Protein 6TGU (pdb70)

Foldseek 3Di:
DDAAPPLRCVCVVDDVVLAVLVPDDFDAAECVQKDFDAWDADDDFWTKTWIARNVPRAIKIKTFTDDDPCSLVSFLVSLQVLCAPQQQAWHFPGWHAHVPVRGIITITHDAPFDPVLVVLLPDALVRLLLLLLSVLSRLVSSVNSQKAQQADDPVQWGADPVVRGTHGDDSSQMHGRHQPDFAQLPTYDLLLAAVCSLLPNGRAGNLSVLSSSLQVLLCRLLVPVRPQDAPDSLSSVLSLCQAQWDVQLVVLCVVVVGDGDCVNVVPNDGHDHDQSCVSDDPSRPSNDDPQSSVLSVLRSHNNSNRRDRSVRSSVGPSNVVVVVVVD

GO terms:
  GO:0004674 protein serine/threonine kinase activity (F, IGI)
  GO:0032435 negative regulation of proteasomal ubiquitin-dependent protein catabolic process (P, IGI)
  GO:2001234 negative regulation of apoptotic signaling pathway (P, TAS)
  GO:0005515 protein binding (F, IPI)
  GO:1903749 positive regulation of protein localization to mitochondrion (P, HMP)
  GO:1901524 regulation of mitophagy (P, HMP)
  GO:0004674 protein serine/threonine kinase activity (F, IDA)
  GO:0005634 nucleus (C, IDA)
  GO:0031519 PcG protein complex (C, IDA)
  GO:0006302 double-strand break repair (P, IDA)
  GO:0106310 protein serine kinase activity (F, EXP)
  GO:1905818 regulation of chromosome separation (P, IMP)
  GO:0005654 nucleoplasm (C, TAS)
  GO:0005829 cytosol (C, TAS)
  GO:0005634 nucleus (C, HDA)

CATH classification: 1.10.510.10 (+1 more: 3.30.200.20)

Nearest PDB structures (foldseek):
  7a1z-assembly1_A  TM=1.001E+00  e=9.750E-62  Homo sapiens
  5m56-assembly2_B  TM=9.864E-01  e=1.192E-57  Homo sapiens
  7zyd-assembly1_A  TM=9.901E-01  e=1.898E-52  Homo sapiens
  4dgm-assembly1_A  TM=9.890E-01  e=4.679E-50  Zea mays
  2pvl-assembly1_A  TM=9.849E-01  e=5.493E-50  Zea mays

Sequence (327 aa):
GSRRARVYAEVNSSLRSREEYWDYEAHVPSWGNQDDYQLVRKLGRGKYSEVFEAINITNNERVVVKILKPVKKKKIKREVKILENLRGGTNIIKLIDTVKDPVSKTPALVFEYINNNTDFKQLYQILTDFDIRFYMYELLKALDYCHSKGIMHRDVKPHHNVMMIDHQQKKLRLIDWGLAEEFYHPAQEYNVRVASRYFKGPELLVDYQMYDYSLDMWSLGCMLASMIFRRREPFFHGQDNYDQLVRIAKVLGTEELYGYLKKYHIDLDPHFNDILLGQHSRKRWENFIHSENRHLVSPEALDLLDKLLRYDHQQQRLTAKEAMEEHPYFYPVVKEQQS

Secondary structure (DSSP, 8-state):
----SSSSSTTTTS-HHHH-GGG-----EEGGGEEEEEEEEE-SSEEEEEEEETTTTEEEEEEEEPS--HHHHHHHHHHHHHTTT-TTBPPEEEEEE-TTT--EEEEEE---PPPHHHHTTT--HHHHHHHHHHHHHHHHHHHHTTEE----SGGGEEEETTTTEEEE---TT-EE--TT----S--S-GGG--HHHHTT-----THHHHHHHHHHHHHHHHT-SSSS--SSHHHHHHHHHHHH-HHHHHHHHHHHTPPPPGGGGGT----PPPPGGGG--TTTGGG--HHHHHHHHHHS-S-GGGSPPHHHHHTSGGGHHHHHHH-

Radius of gyration: 20.21 Å; Cα contacts (8 Å, |Δi|>4): 611; chains: 1; bounding box: 52×52×50 Å

Solvent-accessible surface area: 15248 Å² total; per-residue (Å²): 103,10,107,11,107,52,82,16,70,28,1,66,148,60,72,159,126,28,74,27,28,101,67,26,124,13,96,52,28,72,30,93,56,26,100,60,69,117,105,87,29,148,37,173,97,12,31,36,29,5,0,50,14,108,93,92,124,70,107,0,21,0,12,40,12,47,137,49,156,70,94,40,14,32,29,5,5,21,0,7,67,9,3,176,84,9,66,19,10,11,124,42,52,54,14,0,46,52,50,130,69,116,51,20,0,0,0,13,29,65,14,84,67,39,72,49,94,126,2,4,80,107,8,75,42,80,20,0,24,38,1,2,24,19,0,0,47,0,0,35,65,0,5,24,53,0,0,0,0,11,14,0,55,4,94,2,6,32,4,3,26,128,126,93,60,4,48,0,31,50,1,5,43,0,16,1,4,36,30,59,71,113,8,91,22,202,5,13,28,82,56,6,20,0,0,0,7,13,4,91,29,79,37,0,5,6,12,0,1,2,0,2,1,0,1,0,1,0,1,1,0,6,81,108,29,11,4,3,92,0,136,68,73,82,27,0,0,8,85,0,0,96,12,13,0,3,125,78,0,83,40,9,14,167,109,30,164,20,131,46,46,96,86,3,111,124,64,5,46,172,49,76,114,61,142,14,73,96,37,44,86,96,107,0,142,120,5,22,20,108,69,0,17,58,1,0,44,62,0,4,79,12,12,1,63,91,3,24,16,3,118,64,0,34,120,15,83,0,1,129,52,0,55,134,136,86,117

InterPro domains:
  IPR000719 Protein kinase domain [PF00069] (40-325)
  IPR000719 Protein kinase domain [PS50011] (40-325)
  IPR000719 Protein kinase domain [SM00220] (40-325)
  IPR008271 Serine/threonine-protein kinase, active site [PS00108] (153-165)
  IPR011009 Protein kinase-like domain superfamily [SSF56112] (13-330)
  IPR017441 Protein kinase, ATP binding site [PS00107] (46-69)
  IPR045216 Casein Kinase 2, subunit alpha [PTHR24054] (8-333)
  IPR045216 Casein Kinase 2, subunit alpha [cd14132] (22-326)

Structure (mmCIF, N/CA/C/O backbone):
data_6TGU
#
_entry.id   6TGU
#
_cell.length_a   46.288
_cell.length_b   47.532
_cell.length_c   50.403
_cell.angle_alpha   66.797
_cell.angle_beta   90.282
_cell.angle_gamma   89.594
#
_symmetry.space_group_name_H-M   'P 1'
#
loop_
_entity.id
_entity.type
_entity.pdbx_description
1 polymer "Casein kinase II subunit alpha'"
2 non-polymer '4-[[4-(4-chlorophenyl)-1,3-thiazol-2-yl]amino]-2-oxidanyl-benzoic acid'
3 non-polymer 1,2-ETHANEDIOL
4 water water
#
loop_
_atom_site.group_PDB
_atom_site.id
_atom_site.type_symbol
_atom_site.label_atom_id
_atom_site.label_alt_id
_atom_site.label_comp_id
_atom_site.label_asym_id
_atom_site.label_entity_id
_atom_site.label_seq_id
_atom_site.pdbx_PDB_ins_code
_atom_site.Cartn_x
_atom_site.Cartn_y
_atom_site.Cartn_z
_atom_site.occupancy
_atom_site.B_iso_or_equiv
_atom_site.auth_seq_id
_atom_site.auth_comp_id
_atom_site.auth_asym_id
_atom_site.auth_atom_id
_atom_site.pdbx_PDB_model_num
ATOM 1 N N . GLY A 1 21 ? -12.71901 72.64090 61.32078 1.000 25.05481 7 GLY A N 1
ATOM 2 C CA . GLY A 1 21 ? -11.28987 72.72610 61.00925 1.000 30.74310 7 GLY A CA 1
ATOM 3 C C . GLY A 1 21 ? -10.98504 72.90971 59.52294 1.000 21.65535 7 GLY A C 1
ATOM 4 O O . GLY A 1 21 ? -11.69081 73.65601 58.81146 1.000 23.92357 7 GLY A O 1
ATOM 7 N N . SER A 1 22 ? -9.97653 72.19036 59.01730 1.000 17.38603 8 SER A N 1
ATOM 8 C CA . SER A 1 22 ? -9.45895 72.42930 57.69693 1.000 16.31269 8 SER A CA 1
ATOM 9 C C . SER A 1 22 ? -10.39515 71.82753 56.66457 1.000 12.62094 8 SER A C 1
ATOM 10 O O . SER A 1 22 ? -11.01095 70.77968 56.90577 1.000 13.56968 8 SER A O 1
ATOM 18 N N A ARG A 1 23 ? -10.44312 72.43397 55.48181 0.572 17.50275 9 ARG A N 1
ATOM 19 N N B ARG A 1 23 ? -10.46460 72.47608 55.47217 0.428 15.39954 9 ARG A N 1
ATOM 20 C CA A ARG A 1 23 ? -11.12421 71.82926 54.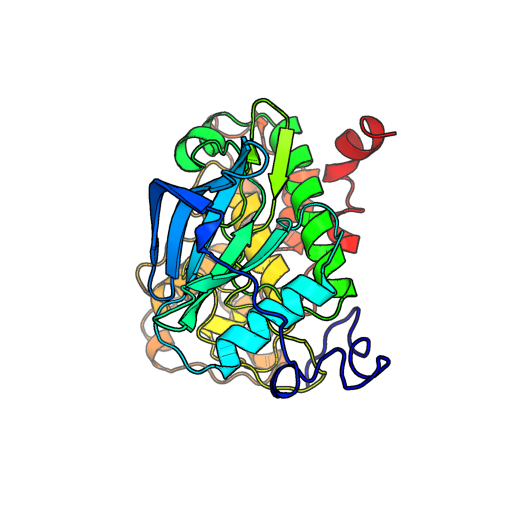35370 0.572 12.00283 9 ARG A CA 1
ATOM 21 C CA B ARG A 1 23 ? -11.32445 72.12082 54.33120 0.428 11.58022 9 ARG A CA 1
ATOM 22 C C A ARG A 1 23 ? -10.33072 72.11776 53.09388 0.572 10.63994 9 ARG A C 1
ATOM 23 C C B ARG A 1 23 ? -10.56829 72.31970 53.01495 0.428 10.37335 9 ARG A C 1
ATOM 24 O O A ARG A 1 23 ? -9.52123 73.03555 53.03060 0.572 10.88324 9 ARG A O 1
ATOM 25 O O B ARG A 1 23 ? -9.81932 73.28486 52.87866 0.428 10.58643 9 ARG A O 1
ATOM 66 N N . ALA A 1 24 ? -10.66718 71.37316 52.07518 1.000 11.26090 10 ALA A N 1
ATOM 67 C CA . ALA A 1 24 ? -10.13325 71.60756 50.74688 1.000 10.43371 10 ALA A CA 1
ATOM 68 C C . ALA A 1 24 ? -10.62176 72.95735 50.20877 1.000 10.65369 10 ALA A C 1
ATOM 69 O O . ALA A 1 24 ? -11.78192 73.32346 50.39557 1.000 11.60997 10 ALA A O 1
ATOM 76 N N . ARG A 1 25 ? -9.75897 73.65348 49.45048 1.000 10.83094 11 ARG A N 1
ATOM 77 C CA . ARG A 1 25 ? -10.13759 74.88832 48.77729 1.000 10.88116 11 ARG A CA 1
ATOM 78 C C . ARG A 1 25 ? -10.94098 74.64838 47.50531 1.000 10.40161 11 ARG A C 1
ATOM 79 O O . ARG A 1 25 ? -11.55514 75.60646 47.00669 1.000 12.02009 11 ARG A O 1
ATOM 100 N N . VAL A 1 26 ? -10.89208 73.46347 46.95731 1.000 10.39316 12 VAL A N 1
ATOM 101 C CA . VAL A 1 26 ? -11.57173 73.09222 45.74787 1.000 12.55380 12 VAL A CA 1
ATOM 102 C C . VAL A 1 26 ? -12.25689 71.75634 45.96778 1.000 10.23811 12 VAL A C 1
ATOM 103 O O . VAL A 1 26 ? -11.76725 70.91974 46.73622 1.000 10.34587 12 VAL A O 1
ATOM 116 N N . TYR A 1 27 ? -13.37435 71.56381 45.30205 1.000 10.34089 13 TYR A N 1
ATOM 117 C CA . TYR A 1 27 ? -14.04955 70.29317 45.26374 1.000 10.29450 13 TYR A CA 1
ATOM 118 C C . TYR A 1 27 ? -14.40096 69.80574 46.65104 1.000 10.27325 13 TYR A C 1
ATOM 119 O O . TYR A 1 27 ? -14.52764 68.61068 46.89929 1.000 10.64377 13 TYR A O 1
ATOM 137 N N . ALA A 1 28 ? -14.65393 70.72972 47.58575 1.000 10.40525 14 ALA A N 1
ATOM 138 C CA . ALA A 1 28 ? -14.85894 70.31214 48.93963 1.000 10.87925 14 ALA A CA 1
ATOM 139 C C . ALA A 1 28 ? -16.17242 69.56585 49.11687 1.000 11.11630 14 ALA A C 1
ATOM 140 O O . ALA A 1 28 ? -16.19695 68.56867 49.83122 1.000 12.16427 14 ALA A O 1
ATOM 147 N N . GLU A 1 29 ? -17.23001 70.06009 48.48498 1.000 12.31314 15 GLU A N 1
ATOM 148 C CA . GLU A 1 29 ? -18.55376 69.49584 48.65852 1.000 13.27963 15 GLU A CA 1
ATOM 149 C C . GLU A 1 29 ? -18.95504 68.58716 47.51876 1.000 13.34729 15 GLU A C 1
ATOM 150 O O . GLU A 1 29 ? -20.11382 68.14502 47.45681 1.000 14.48672 15 GLU A O 1
ATOM 162 N N . VAL A 1 30 ? -18.04973 68.26858 46.62273 1.000 12.64944 16 VAL A N 1
ATOM 163 C CA . VAL A 1 30 ? -18.52756 67.68044 45.42262 1.000 12.74245 16 VAL A CA 1
ATOM 164 C C . VAL A 1 30 ? -19.16506 66.30704 45.66387 1.000 12.14700 16 VAL A C 1
ATOM 165 O O . VAL A 1 30 ? -20.17461 65.96781 45.02504 1.000 13.90372 16 VAL A O 1
ATOM 178 N N . ASN A 1 31 ? -18.64677 65.49066 46.60579 1.000 10.72101 17 ASN A N 1
ATOM 179 C CA . ASN A 1 31 ? -19.30810 64.21767 46.86728 1.000 10.11291 17 ASN A CA 1
ATOM 180 C C . ASN A 1 31 ? -20.67129 64.40693 47.52687 1.000 9.75447 17 ASN A C 1
ATOM 181 O O . ASN A 1 31 ? -21.62266 63.67912 47.22040 1.000 10.26580 17 ASN A O 1
ATOM 192 N N A SER A 1 32 ? -20.80034 65.39803 48.40768 0.683 11.02621 18 SER A N 1
ATOM 193 N N B SER A 1 32 ? -20.73474 65.36430 48.44533 0.317 10.39470 18 SER A N 1
ATOM 194 C CA A SER A 1 32 ? -22.08313 65.67569 49.07287 0.683 11.52400 18 SER A CA 1
ATOM 195 C CA B SER A 1 32 ? -22.00217 65.63958 49.08028 0.317 10.88770 18 SER A CA 1
ATOM 196 C C A SER A 1 32 ? -23.16090 66.13883 48.09452 0.683 10.48945 18 SER A C 1
ATOM 197 C C B SER A 1 32 ? -23.05336 65.93849 48.03092 0.317 9.20839 18 SER A C 1
ATOM 198 O O A SER A 1 32 ? -24.38292 65.95114 48.35694 0.683 10.66292 18 SER A O 1
ATOM 199 O O B SER A 1 32 ? -24.20259 65.54604 48.21152 0.317 8.66961 18 SER A O 1
ATOM 214 N N . LEU A 1 33 ? -22.70586 66.68514 46.97122 1.000 9.82532 19 LEU A N 1
ATOM 215 C CA . LEU A 1 33 ? -23.62244 67.14461 45.93699 1.000 10.11491 19 LEU A CA 1
ATOM 216 C C . LEU A 1 33 ? -24.01897 66.04608 44.95265 1.000 9.72378 19 LEU A C 1
ATOM 217 O O . LEU A 1 33 ? -24.89794 66.27758 44.12469 1.000 10.86347 19 LEU A O 1
ATOM 233 N N . ARG A 1 34 ? -23.37477 64.87815 45.01312 1.000 9.89034 20 ARG A N 1
ATOM 234 C CA . ARG A 1 34 ? -23.69110 63.75927 44.15388 1.000 9.66817 20 ARG A CA 1
ATOM 235 C C . ARG A 1 34 ? -24.61454 62.77145 44.88601 1.000 9.58291 20 ARG A C 1
ATOM 236 O O . ARG A 1 34 ? -24.79322 62.81308 46.10183 1.000 10.44435 20 ARG A O 1
ATOM 257 N N . SER A 1 35 ? -25.21504 61.87744 44.11074 1.000 9.65443 21 SER A N 1
ATOM 258 C CA . SER A 1 35 ? -25.96623 60.77586 44.68169 1.000 10.02898 21 SER A CA 1
ATOM 259 C C . SER A 1 35 ? -25.10379 60.01306 45.68989 1.000 10.07154 21 SER A C 1
ATOM 260 O O . SER A 1 35 ? -23.90778 59.78083 45.43647 1.000 10.76767 21 SER A O 1
ATOM 268 N N . ARG A 1 36 ? -25.71747 59.55792 46.76914 1.000 10.40231 22 ARG A N 1
ATOM 269 C CA . ARG A 1 36 ? -24.97599 58.74034 47.72051 1.000 10.89869 22 ARG A CA 1
ATOM 270 C C . ARG A 1 36 ? -24.31091 57.54715 47.06657 1.000 10.38368 22 ARG A C 1
ATOM 271 O O . ARG A 1 36 ? -23.19530 57.17726 47.44632 1.000 11.54756 22 ARG A O 1
ATOM 292 N N A GLU A 1 37 ? -24.96384 56.90454 46.12130 0.654 11.00073 23 GLU A N 1
ATOM 293 N N B GLU A 1 37 ? -24.97813 56.97020 46.02745 0.346 10.61664 23 GLU A N 1
ATOM 294 C CA A GLU A 1 37 ? -24.33799 55.73009 45.56169 0.654 11.61775 23 GLU A CA 1
ATOM 295 C CA B GLU A 1 37 ? -24.48129 55.81203 45.28218 0.346 10.44975 23 GLU A CA 1
ATOM 296 C C A GLU A 1 37 ? -22.94509 56.05612 44.98263 0.654 10.62634 23 GLU A C 1
ATOM 297 C C B GLU A 1 37 ? -23.09987 56.04040 44.72305 0.346 9.57157 23 GLU A C 1
ATOM 298 O O A GLU A 1 37 ? -22.08615 55.16350 44.90470 0.654 11.01867 23 GLU A O 1
ATOM 299 O O B GLU A 1 37 ? -22.36058 55.07018 44.50662 0.346 9.57938 23 GLU A O 1
ATOM 322 N N . TYR A 1 38 ? -22.72422 57.28791 44.51337 1.000 10.53970 24 TYR A N 1
ATOM 323 C CA . TYR A 1 38 ? -21.42514 57.63748 43.93211 1.000 10.38515 24 TYR A CA 1
ATOM 324 C C . TYR A 1 38 ? -20.26821 57.32646 44.90825 1.000 10.59161 24 TYR A C 1
ATOM 325 O O . TYR A 1 38 ? -19.23332 56.81838 44.50534 1.000 11.08434 24 TYR A O 1
ATOM 343 N N . TRP A 1 39 ? -20.45524 57.69601 46.17092 1.000 10.38101 25 TRP A N 1
ATOM 344 C CA . TRP A 1 39 ? -19.38688 57.61250 47.15932 1.000 11.59894 25 TRP A CA 1
ATOM 345 C C . TRP A 1 39 ? -19.57197 56.49413 48.18455 1.000 11.13253 25 TRP A C 1
ATOM 346 O O . TRP A 1 39 ? -18.61375 56.17217 48.89894 1.000 11.53508 25 TRP A O 1
ATOM 367 N N . ASP A 1 40 ? -20.74612 55.87000 48.23680 1.000 12.27608 26 ASP A N 1
ATOM 368 C CA . ASP A 1 40 ? -21.01284 54.81341 49.20886 1.000 11.93164 26 ASP A CA 1
ATOM 369 C C . ASP A 1 40 ? -20.51603 53.49285 48.63725 1.000 12.17008 26 ASP A C 1
ATOM 370 O O . ASP A 1 40 ? -21.27943 52.63093 48.19263 1.000 13.61805 26 ASP A O 1
ATOM 379 N N . TYR A 1 41 ? -19.20055 53.34398 48.63320 1.000 13.72077 27 TYR A N 1
ATOM 380 C CA . TYR A 1 41 ? -18.60101 52.20340 47.96114 1.000 12.09659 27 TYR A CA 1
ATOM 381 C C . TYR A 1 41 ? -18.94174 50.87983 48.65572 1.000 13.10240 27 TYR A C 1
ATOM 382 O O . TYR A 1 41 ? -18.92342 49.83641 48.00451 1.000 14.20709 27 TYR A O 1
ATOM 400 N N . GLU A 1 42 ? -19.24280 50.90628 49.95321 1.000 13.59361 28 GLU A N 1
ATOM 401 C CA . GLU A 1 42 ? -19.57540 49.65698 50.62984 1.000 16.49112 28 GLU A CA 1
ATOM 402 C C . GLU A 1 42 ? -20.83848 49.04871 50.04314 1.000 15.03171 28 GLU A C 1
ATOM 403 O O . GLU A 1 42 ? -21.03686 47.82921 50.13084 1.000 16.85811 28 GLU A O 1
ATOM 415 N N . ALA A 1 43 ? -21.69396 49.88709 49.45192 1.000 14.67019 29 ALA A N 1
ATOM 416 C CA . ALA A 1 43 ? -22.92299 49.43697 48.81721 1.000 19.07758 29 ALA A CA 1
ATOM 417 C C . ALA A 1 43 ? -22.73486 49.04208 47.35757 1.000 15.53187 29 ALA A C 1
ATOM 418 O O . ALA A 1 43 ? -23.67672 48.51618 46.74810 1.000 17.14921 29 ALA A O 1
ATOM 425 N N . HIS A 1 44 ? -21.56072 49.26355 46.79068 1.000 16.06316 30 HIS A N 1
ATOM 426 C CA . HIS A 1 44 ? -21.35755 48.93970 45.39499 1.000 13.92194 30 HIS A CA 1
ATOM 427 C C . HIS A 1 44 ? -21.31174 47.43413 45.18620 1.000 15.27334 30 HIS A C 1
ATOM 428 O O . HIS A 1 44 ? -20.65246 46.71377 45.93868 1.000 17.75831 30 HIS A O 1
ATOM 442 N N . VAL A 1 45 ? -21.92337 46.98367 44.10130 1.000 15.36078 31 VAL A N 1
ATOM 443 C CA . VAL A 1 45 ? -21.93514 45.58162 43.70824 1.000 18.59098 31 VAL A CA 1
ATOM 444 C C . VAL A 1 45 ? -21.29859 45.48607 42.32482 1.000 15.69426 31 VAL A C 1
ATOM 445 O O . VAL A 1 45 ? -21.94008 45.71752 41.30950 1.000 17.28804 31 VAL A O 1
ATOM 458 N N . PRO A 1 46 ? -20.03671 45.15093 42.25249 1.000 15.57955 32 PRO A N 1
ATOM 459 C CA . PRO A 1 46 ? -19.39118 44.98765 40.94970 1.000 15.00742 32 PRO A CA 1
ATOM 460 C C . PRO A 1 46 ? -20.01604 43.85533 40.14812 1.000 15.33962 32 PRO A C 1
ATOM 461 O O . PRO A 1 46 ? -20.60607 42.92509 40.70097 1.000 17.56795 32 PRO A O 1
ATOM 472 N N . SER A 1 47 ? -19.81412 43.90150 38.84969 1.000 15.30916 33 SER A N 1
ATOM 473 C CA . SER A 1 47 ? -20.12194 42.77583 37.97661 1.000 19.08465 33 SER A CA 1
ATOM 474 C C . SER A 1 47 ? -18.80244 42.07933 37.66861 1.000 14.95983 33 SER A C 1
ATOM 475 O O . SER A 1 47 ? -17.94506 42.64506 36.98619 1.000 15.79704 33 SER A O 1
ATOM 483 N N . TRP A 1 48 ? -18.64403 40.85367 38.15216 1.000 15.16824 34 TRP A N 1
ATOM 484 C CA . TRP A 1 48 ? -17.39187 40.13311 38.03845 1.000 14.63614 34 TRP A CA 1
ATOM 485 C C . TRP A 1 48 ? -17.42230 39.23345 36.80145 1.000 13.85023 34 TRP A C 1
ATOM 486 O O . TRP A 1 48 ? -18.16473 38.25562 36.75852 1.000 16.20518 34 TRP A O 1
ATOM 507 N N . GLY A 1 49 ? -16.60007 39.56747 35.81399 1.000 16.66896 35 GLY A N 1
ATOM 508 C CA . GLY A 1 49 ? -16.43475 38.73291 34.64494 1.000 15.40345 35 GLY A CA 1
ATOM 509 C C . GLY A 1 49 ? -15.47273 37.59459 34.91314 1.000 12.90525 35 GLY A C 1
ATOM 510 O O . GLY A 1 49 ? -15.04199 37.33279 36.02468 1.000 13.45692 35 GLY A O 1
ATOM 514 N N . ASN A 1 50 ? -15.15854 36.87845 33.84608 1.000 13.45723 36 ASN A N 1
ATOM 515 C CA . ASN A 1 50 ? -14.46713 35.59075 33.95275 1.000 12.82439 36 ASN A CA 1
ATOM 516 C C . ASN A 1 50 ? -12.96982 35.77071 33.64045 1.000 11.92538 36 ASN A C 1
ATOM 517 O O . ASN A 1 50 ? -12.58637 36.10938 32.52379 1.000 12.79321 36 ASN A O 1
ATOM 528 N N . GLN A 1 51 ? -12.13260 35.49316 34.64010 1.000 11.62336 37 GLN A N 1
ATOM 529 C CA . GLN A 1 51 ? -10.70050 35.61545 34.42223 1.000 12.49585 37 GLN A CA 1
ATOM 530 C C . GLN A 1 51 ? -10.17024 34.59200 33.43631 1.000 11.33817 37 GLN A C 1
ATOM 531 O O . GLN A 1 51 ? -9.05112 34.74596 32.90943 1.000 12.42133 37 GLN A O 1
ATOM 545 N N . ASP A 1 52 ? -10.92552 33.54772 33.12758 1.000 18.61776 38 ASP A N 1
ATOM 546 C CA . ASP A 1 52 ? -10.45400 32.51857 32.20993 1.000 12.00002 38 ASP A CA 1
ATOM 547 C C . ASP A 1 52 ? -10.20523 33.05406 30.80361 1.000 12.74228 38 ASP A C 1
ATOM 548 O O . ASP A 1 52 ? -9.56054 32.38309 29.99437 1.000 15.30277 38 ASP A O 1
ATOM 557 N N . ASP A 1 53 ? -10.70113 34.25366 30.47041 1.000 12.45485 39 ASP A N 1
ATOM 558 C CA . ASP A 1 53 ? -10.39130 34.83260 29.19781 1.000 12.75415 39 ASP A CA 1
ATOM 559 C C . ASP A 1 53 ? -8.97487 35.38468 29.11008 1.000 12.72451 39 ASP A C 1
ATOM 560 O O . ASP A 1 53 ? -8.59393 35.83635 28.05543 1.000 15.43524 39 ASP A O 1
ATOM 569 N N . TYR A 1 54 ? -8.20757 35.38064 30.20156 1.000 11.60059 40 TYR A N 1
ATOM 570 C CA . TYR A 1 54 ? -6.86796 35.97255 30.21389 1.000 11.29842 40 TYR A CA 1
ATOM 571 C C . TYR A 1 54 ? -5.79870 34.91503 30.47925 1.000 11.44763 40 TYR A C 1
ATOM 572 O O . TYR A 1 54 ? -5.93468 34.06279 31.32831 1.000 13.98064 40 TYR A O 1
ATOM 590 N N . GLN A 1 55 ? -4.73541 35.02040 29.69906 1.000 11.33991 41 GLN A N 1
ATOM 591 C CA . GLN A 1 55 ? -3.53908 34.19684 29.83986 1.000 10.90160 41 GLN A CA 1
ATOM 592 C C . GLN A 1 55 ? -2.45708 35.06206 30.45694 1.000 10.81295 41 GLN A C 1
ATOM 593 O O . GLN A 1 55 ? -2.03906 36.05756 29.86271 1.000 11.52308 41 GLN A O 1
ATOM 607 N N . LEU A 1 56 ? -1.95517 34.66112 31.62444 1.000 10.26274 42 LEU A N 1
ATOM 608 C CA . LEU A 1 56 ? -0.84456 35.37842 32.25094 1.000 10.18931 42 LEU A CA 1
ATOM 609 C C . LEU A 1 56 ? 0.45072 35.05160 31.52367 1.000 10.64672 42 LEU A C 1
ATOM 610 O O . LEU A 1 56 ? 0.74741 33.88324 31.24512 1.000 12.10240 42 LEU A O 1
ATOM 626 N N . VAL A 1 57 ? 1.22434 36.08156 31.22867 1.000 10.84094 43 VAL A N 1
ATOM 627 C CA . VAL A 1 57 ? 2.45531 35.93531 30.45397 1.000 11.79919 43 VAL A CA 1
ATOM 628 C C . VAL A 1 57 ? 3.70400 36.16515 31.29983 1.000 12.01463 43 VAL A C 1
ATOM 629 O O . VAL A 1 57 ? 4.71124 35.46820 31.11782 1.000 14.70339 43 VAL A O 1
ATOM 642 N N . ARG A 1 58 ? 3.66936 37.14543 32.19184 1.000 11.86209 44 ARG A N 1
ATOM 643 C CA . ARG A 1 58 ? 4.86540 37.45900 32.95611 1.000 13.35321 44 ARG A CA 1
ATOM 644 C C . ARG A 1 58 ? 4.45778 38.20977 34.20798 1.000 12.20346 44 ARG A C 1
ATOM 645 O O . ARG A 1 58 ? 3.58067 39.05624 34.18391 1.000 13.60533 44 ARG A O 1
ATOM 666 N N . LYS A 1 59 ? 5.12100 37.90892 35.31145 1.000 12.88178 45 LYS A N 1
ATOM 667 C CA . LYS A 1 59 ? 4.96072 38.67659 36.54054 1.000 13.65842 45 LYS A CA 1
ATOM 668 C C . LYS A 1 59 ? 5.65382 40.01306 36.40097 1.000 14.40717 45 LYS A C 1
ATOM 669 O O . LYS A 1 59 ? 6.81060 40.05593 35.98543 1.000 17.46466 45 LYS A O 1
ATOM 688 N N . LEU A 1 60 ? 4.94955 41.08514 36.73945 1.000 16.63967 46 LEU A N 1
ATOM 689 C CA . LEU A 1 60 ? 5.52543 42.42004 36.73403 1.000 18.05165 46 LEU A CA 1
ATOM 690 C C . LEU A 1 60 ? 5.94360 42.83698 38.12873 1.000 18.35621 46 LEU A C 1
ATOM 691 O O . LEU A 1 60 ? 7.05910 43.27272 38.32368 1.000 21.41639 46 LEU A O 1
ATOM 707 N N . GLY A 1 61 ? 5.15732 42.53979 39.14049 1.000 22.74014 47 GLY A N 1
ATOM 708 C CA . GLY A 1 61 ? 5.56269 42.90432 40.47706 1.000 25.89440 47 GLY A CA 1
ATOM 709 C C . GLY A 1 61 ? 4.55229 42.40726 41.46798 1.000 16.97773 47 GLY A C 1
ATOM 710 O O . GLY A 1 61 ? 3.52106 41.82655 41.11618 1.000 17.27198 47 GLY A O 1
ATOM 714 N N . ARG A 1 62 ? 4.85901 42.70244 42.71035 1.000 18.39547 48 ARG A N 1
ATOM 715 C CA . ARG A 1 62 ? 4.05273 42.27400 43.80529 1.000 20.22721 48 ARG A CA 1
ATOM 716 C C . ARG A 1 62 ? 4.18189 43.27698 44.91377 1.000 19.74721 48 ARG A C 1
ATOM 717 O O . ARG A 1 62 ? 5.20937 43.94921 45.09016 1.000 21.34881 48 ARG A O 1
ATOM 738 N N . GLY A 1 63 ? 3.11773 43.36878 45.68307 1.000 22.76386 49 GLY A N 1
ATOM 739 C CA . GLY A 1 63 ? 3.15874 44.23641 46.83464 1.000 17.61200 49 GLY A CA 1
ATOM 740 C C . GLY A 1 63 ? 2.23910 43.64799 47.88198 1.000 19.14054 49 GLY A C 1
ATOM 741 O O . GLY A 1 63 ? 1.82952 42.49361 47.79455 1.000 18.89340 49 GLY A O 1
ATOM 745 N N . LYS A 1 64 ? 1.93747 44.40075 48.94457 1.000 26.77188 50 LYS A N 1
ATOM 746 C CA . LYS A 1 64 ? 1.20491 43.78359 50.05209 1.000 23.60439 50 LYS A CA 1
ATOM 747 C C . LYS A 1 64 ? -0.21639 43.43325 49.66953 1.000 20.53132 50 LYS A C 1
ATOM 748 O O . LYS A 1 64 ? -0.80818 42.55021 50.29071 1.000 22.27863 50 LYS A O 1
ATOM 767 N N . TYR A 1 65 ? -0.80131 44.11789 48.68352 1.000 26.50632 51 TYR A N 1
ATOM 768 C CA . TYR A 1 65 ? -2.21210 43.93911 48.37109 1.000 18.39005 51 TYR A CA 1
ATOM 769 C C . TYR A 1 65 ? -2.47675 43.21772 47.06572 1.000 18.21583 51 TYR A C 1
ATOM 770 O O . TYR A 1 65 ? -3.63194 42.90326 46.77725 1.000 19.15661 51 TYR A O 1
ATOM 788 N N . SER A 1 66 ? -1.46025 42.96898 46.26490 1.000 17.59450 52 SER A N 1
ATOM 789 C CA . SER A 1 66 ? -1.77190 42.45004 44.95368 1.000 16.28283 52 SER A CA 1
ATOM 790 C C . SER A 1 66 ? -0.51223 41.88782 44.33740 1.000 15.36915 52 SER A C 1
ATOM 791 O O . SER A 1 66 ? 0.57993 42.10000 44.82955 1.000 17.59175 52 SER A O 1
ATOM 799 N N . GLU A 1 67 ? -0.69882 41.17488 43.25606 1.000 14.65009 53 GLU A N 1
ATOM 800 C CA . GLU A 1 67 ? 0.37036 40.79607 42.34946 1.000 13.88478 53 GLU A CA 1
ATOM 801 C C . GLU A 1 67 ? -0.12722 41.19095 40.96681 1.000 13.04666 53 GLU A C 1
ATOM 802 O O . GLU A 1 67 ? -1.27613 40.96178 40.63706 1.000 13.71076 53 GLU A O 1
ATOM 814 N N . VAL A 1 68 ? 0.80667 41.70315 40.15676 1.000 12.98994 54 VAL A N 1
ATOM 815 C CA . VAL A 1 68 ? 0.50328 42.22877 38.85175 1.000 12.64019 54 VAL A CA 1
ATOM 816 C C . VAL A 1 68 ? 1.23428 41.41561 37.80621 1.000 11.82058 54 VAL A C 1
ATOM 817 O O . VAL A 1 68 ? 2.43261 41.15042 37.93587 1.000 13.20663 54 VAL A O 1
ATOM 830 N N . PHE A 1 69 ? 0.49494 41.06779 36.77668 1.000 11.62170 55 PHE A N 1
ATOM 831 C CA . PHE A 1 69 ? 0.99816 40.29040 35.64403 1.000 11.38951 55 PHE A CA 1
ATOM 832 C C . PHE A 1 69 ? 0.69264 40.99912 34.34124 1.000 12.09344 55 PHE A C 1
ATOM 833 O O . PHE A 1 69 ? -0.38832 41.52269 34.14635 1.000 13.76373 55 PHE A O 1
ATOM 850 N N . GLU A 1 70 ? 1.59870 40.90424 33.37700 1.000 12.10766 56 GLU A N 1
ATOM 851 C CA . GLU A 1 70 ? 1.22762 41.12002 32.00569 1.000 20.04561 56 GLU A CA 1
ATOM 852 C C . GLU A 1 70 ? 0.45444 39.92444 31.52147 1.000 11.29934 56 GLU A C 1
ATOM 853 O O . GLU A 1 70 ? 0.76500 38.77297 31.90972 1.000 11.62137 56 GLU A O 1
ATOM 865 N N . ALA A 1 71 ? -0.57895 40.13741 30.68861 1.000 10.67947 57 ALA A N 1
ATOM 866 C CA . ALA A 1 71 ? -1.45077 39.07987 30.23750 1.000 10.72053 57 ALA A CA 1
ATOM 867 C C . ALA A 1 71 ? -1.96217 39.38845 28.84159 1.000 10.80661 57 ALA A C 1
ATOM 868 O O . ALA A 1 71 ? -1.84970 40.51524 28.34751 1.000 11.49350 57 ALA A O 1
ATOM 875 N N . ILE A 1 72 ? -2.54602 38.37113 28.23797 1.000 11.39581 58 ILE A N 1
ATOM 876 C CA . ILE A 1 72 ? -3.21274 38.49250 26.95244 1.000 14.37183 58 ILE A CA 1
ATOM 877 C C . ILE A 1 72 ? -4.65445 38.03564 27.10091 1.000 11.68965 58 ILE A C 1
ATOM 878 O O . ILE A 1 72 ? -4.90677 36.96366 27.65738 1.000 13.13581 58 ILE A O 1
ATOM 894 N N . ASN A 1 73 ? -5.60459 38.81859 26.58151 1.000 12.24638 59 ASN A N 1
ATOM 895 C CA . ASN A 1 73 ? -6.97594 38.37096 26.46232 1.000 18.72266 59 ASN A CA 1
ATOM 896 C C . ASN A 1 73 ? -7.07058 37.43168 25.27399 1.000 13.30776 59 ASN A C 1
ATOM 897 O O . ASN A 1 73 ? -6.86141 37.85949 24.15626 1.000 14.60502 59 ASN A O 1
ATOM 908 N N . ILE A 1 74 ? -7.32872 36.14503 25.53829 1.000 14.77739 60 ILE A N 1
ATOM 909 C CA . ILE A 1 74 ? -7.27335 35.12197 24.50180 1.000 15.28489 60 ILE A CA 1
ATOM 910 C C . ILE A 1 74 ? -8.41430 35.22654 23.49303 1.000 15.94708 60 ILE A C 1
ATOM 911 O O . ILE A 1 74 ? -8.33212 34.65852 22.40759 1.000 18.73652 60 ILE A O 1
ATOM 927 N N . THR A 1 75 ? -9.44123 35.98708 23.81616 1.000 16.21395 61 THR A N 1
ATOM 928 C CA . THR A 1 75 ? -10.55982 36.13149 22.90656 1.000 21.85376 61 THR A CA 1
ATOM 929 C C . THR A 1 75 ? -10.32889 37.19807 21.84928 1.000 16.90454 61 THR A C 1
ATOM 930 O O . THR A 1 75 ? -10.96729 37.12745 20.80579 1.000 19.06528 61 THR A O 1
ATOM 941 N N . ASN A 1 76 ? -9.44304 38.15387 22.07012 1.000 17.15435 62 ASN A N 1
ATOM 942 C CA . ASN A 1 76 ? -9.24447 39.27353 21.14471 1.000 22.27603 62 ASN A CA 1
ATOM 943 C C . ASN A 1 76 ? -7.78656 39.68651 21.00778 1.000 15.00102 62 ASN A C 1
ATOM 944 O O . ASN A 1 76 ? -7.48421 40.67647 20.31723 1.000 16.20149 62 ASN A O 1
ATOM 955 N N . ASN A 1 77 ? -6.86354 38.94530 21.63323 1.000 16.74412 63 ASN A N 1
ATOM 956 C CA . ASN A 1 77 ? -5.44675 39.15853 21.52726 1.000 14.16905 63 ASN A CA 1
ATOM 957 C C . ASN A 1 77 ? -4.98276 40.47150 22.14503 1.000 14.39886 63 ASN A C 1
ATOM 958 O O . ASN A 1 77 ? -3.87624 40.90499 21.90091 1.000 18.22306 63 ASN A O 1
ATOM 969 N N . GLU A 1 78 ? -5.78084 41.11795 22.98552 1.000 13.96596 64 GLU A N 1
ATOM 970 C CA . GLU A 1 78 ? -5.35597 42.35836 23.61158 1.000 14.29154 64 GLU A CA 1
ATOM 971 C C . GLU A 1 78 ? -4.35284 42.06216 24.73064 1.000 13.26381 64 GLU A C 1
ATOM 972 O O . GLU A 1 78 ? -4.60517 41.25444 25.59124 1.000 13.64830 64 GLU A O 1
ATOM 984 N N . ARG A 1 79 ? -3.26460 42.80439 24.76038 1.000 17.35752 65 ARG A N 1
ATOM 985 C CA . ARG A 1 79 ? -2.32389 42.79844 25.86820 1.000 12.72669 65 ARG A CA 1
ATOM 986 C C . ARG A 1 79 ? -2.78790 43.71401 26.95984 1.000 11.92420 65 ARG A C 1
ATOM 987 O O . ARG A 1 79 ? -3.17585 44.84303 26.70234 1.000 13.90706 65 ARG A O 1
ATOM 1008 N N . VAL A 1 80 ? -2.78154 43.21322 28.19780 1.000 11.44501 66 VAL A N 1
ATOM 1009 C CA . VAL A 1 80 ? -3.33368 43.89784 29.35375 1.000 10.80884 66 VAL A CA 1
ATOM 1010 C C . VAL A 1 80 ? -2.43012 43.64128 30.54978 1.000 10.57318 66 VAL A C 1
ATOM 1011 O O . VAL A 1 80 ? -1.44790 42.87414 30.47928 1.000 10.99882 66 VAL A O 1
ATOM 1024 N N . VAL A 1 81 ? -2.78820 44.24974 31.68769 1.000 11.06108 67 VAL A N 1
ATOM 1025 C CA . VAL A 1 81 ? -2.18413 43.94185 32.96047 1.000 11.01870 67 VAL A CA 1
ATOM 1026 C C . VAL A 1 81 ? -3.30535 43.43716 33.87395 1.000 11.07326 67 VAL A C 1
ATOM 1027 O O . VAL A 1 81 ? -4.38899 44.01400 33.93864 1.000 13.16168 67 VAL A O 1
ATOM 1040 N N . VAL A 1 82 ? -3.03506 42.34349 34.57500 1.000 10.85744 68 VAL A N 1
ATOM 1041 C CA . VAL A 1 82 ? -3.98949 41.76435 35.52096 1.000 10.95782 68 VAL A CA 1
ATOM 1042 C C . VAL A 1 82 ? -3.40824 41.93291 36.93036 1.000 10.69384 68 VAL A C 1
ATOM 1043 O O . VAL A 1 82 ? -2.30314 41.47258 37.22251 1.000 11.91193 68 VAL A O 1
ATOM 1056 N N . LYS A 1 83 ? -4.19106 42.58199 37.79443 1.000 10.73551 69 LYS A N 1
ATOM 1057 C CA . LYS A 1 83 ? -3.82189 42.80650 39.19656 1.000 10.65548 69 LYS A CA 1
ATOM 1058 C C . LYS A 1 83 ? -4.70767 41.88308 40.04104 1.000 10.62663 69 LYS A C 1
ATOM 1059 O O . LYS A 1 83 ? -5.89968 42.09879 40.16341 1.000 11.30043 69 LYS A O 1
ATOM 1078 N N . ILE A 1 84 ? -4.07806 40.83012 40.58161 1.000 11.32528 70 ILE A N 1
ATOM 1079 C CA . ILE A 1 84 ? -4.81409 39.83457 41.34283 1.000 12.39508 70 ILE A CA 1
ATOM 1080 C C . ILE A 1 84 ? -4.78476 40.30263 42.77099 1.000 13.60472 70 ILE A C 1
ATOM 1081 O O . ILE A 1 84 ? -3.69381 40.51799 43.31637 1.000 15.51895 70 ILE A O 1
ATOM 1097 N N . LEU A 1 85 ? -5.96552 40.46475 43.36270 1.000 14.15527 71 LEU A N 1
ATOM 1098 C CA . LEU A 1 85 ? -6.07107 41.06279 44.67042 1.000 15.06797 71 LEU A CA 1
ATOM 1099 C C . LEU A 1 85 ? -5.90635 40.01981 45.75394 1.000 18.30404 71 LEU A C 1
ATOM 1100 O O . LEU A 1 85 ? -6.49971 38.92889 45.70750 1.000 20.15062 71 LEU A O 1
ATOM 1116 N N . LYS A 1 86 ? -4.97481 40.32299 46.68157 1.000 28.57335 72 LYS A N 1
ATOM 1117 C CA . LYS A 1 86 ? -4.66842 39.47751 47.82056 1.000 22.85633 72 LYS A CA 1
ATOM 1118 C C . LYS A 1 86 ? -5.72550 39.66731 48.89059 1.000 22.32506 72 LYS A C 1
ATOM 1119 O O . LYS A 1 86 ? -6.45365 40.67231 48.91046 1.000 24.86982 72 LYS A O 1
ATOM 1138 N N . PRO A 1 87 ? -5.85574 38.67201 49.77519 1.000 24.32156 73 PRO A N 1
ATOM 1139 C CA . PRO A 1 87 ? -6.99583 38.65472 50.71229 1.000 22.53237 73 PRO A CA 1
ATOM 1140 C C . PRO A 1 87 ? -6.99387 39.93333 51.55778 1.000 25.79919 73 PRO A C 1
ATOM 1141 O O . PRO A 1 87 ? -5.96504 40.33162 52.13443 1.000 27.45882 73 PRO A O 1
ATOM 1152 N N . VAL A 1 88 ? -8.15734 40.58169 51.61913 1.000 37.64697 74 VAL A N 1
ATOM 1153 C CA . VAL A 1 88 ? -8.37222 41.87749 52.26517 1.000 25.83076 74 VAL A CA 1
ATOM 1154 C C . VAL A 1 88 ? -9.86608 41.84353 52.41795 1.000 23.12821 74 VAL A C 1
ATOM 1155 O O . VAL A 1 88 ? -10.52494 41.01196 51.79362 1.000 25.80545 74 VAL A O 1
ATOM 1168 N N . LYS A 1 89 ? -10.40777 42.73310 53.22415 1.000 26.04272 75 LYS A N 1
ATOM 1169 C CA . LYS A 1 89 ? -11.84240 42.72517 53.34095 1.000 31.59765 75 LYS A CA 1
ATOM 1170 C C . LYS A 1 89 ? -12.44012 43.11610 52.02185 1.000 22.06075 75 LYS A C 1
ATOM 1171 O O . LYS A 1 89 ? -11.85589 43.87663 51.23816 1.000 23.57352 75 LYS A O 1
ATOM 1190 N N . LYS A 1 90 ? -13.65760 42.67432 51.82925 1.000 28.87603 76 LYS A N 1
ATOM 1191 C CA . LYS A 1 90 ? -14.11457 43.12638 50.58751 1.000 22.45486 76 LYS A CA 1
ATOM 1192 C C . LYS A 1 90 ? -14.25204 44.62267 50.59354 1.000 16.83901 76 LYS A C 1
ATOM 1193 O O . LYS A 1 90 ? -14.45902 45.12474 49.51826 1.000 16.13585 76 LYS A O 1
ATOM 1212 N N . LYS A 1 91 ? -14.17986 45.32934 51.73189 1.000 17.02318 77 LYS A N 1
ATOM 1213 C CA . LYS A 1 91 ? -14.46900 46.77292 51.73928 1.000 15.17483 77 LYS A CA 1
ATOM 1214 C C . LYS A 1 91 ? -13.45533 47.53725 50.90145 1.000 14.18597 77 LYS A C 1
ATOM 1215 O O . LYS A 1 91 ? -13.81080 48.44884 50.15525 1.000 14.23464 77 LYS A O 1
ATOM 1234 N N . LYS A 1 92 ? -12.17759 47.19079 51.05534 1.000 15.60631 78 LYS A N 1
ATOM 1235 C CA . LYS A 1 92 ? -11.10260 47.87285 50.31661 1.000 13.82486 78 LYS A CA 1
ATOM 1236 C C . LYS A 1 92 ? -11.19851 47.56321 48.82065 1.000 13.43945 78 LYS A C 1
ATOM 1237 O O . LYS A 1 92 ? -10.88639 48.42359 48.00603 1.000 13.66490 78 LYS A O 1
ATOM 1256 N N . ILE A 1 93 ? -11.61739 46.33775 48.47239 1.000 13.23164 79 ILE A N 1
ATOM 1257 C CA . ILE A 1 93 ? -11.81420 45.95515 47.07171 1.000 13.12106 79 ILE A CA 1
ATOM 1258 C C . ILE A 1 93 ? -12.93945 46.79328 46.47652 1.000 12.02148 79 ILE A C 1
ATOM 1259 O O . ILE A 1 93 ? -12.79409 47.37236 45.40314 1.000 12.19694 79 ILE A O 1
ATOM 1275 N N . LYS A 1 94 ? -14.07294 46.88128 47.18054 1.000 12.09996 80 LYS A N 1
ATOM 1276 C CA . LYS A 1 94 ? -15.17552 47.68402 46.67014 1.000 14.49951 80 LYS A CA 1
ATOM 1277 C C . LYS A 1 94 ? -14.74930 49.14931 46.52450 1.000 11.47761 80 LYS A C 1
ATOM 1278 O O . LYS A 1 94 ? -15.18418 49.81882 45.57872 1.000 11.66142 80 LYS A O 1
ATOM 1297 N N . ARG A 1 95 ? -13.94693 49.65925 47.46524 1.000 10.85582 81 ARG A N 1
ATOM 1298 C CA . ARG A 1 95 ? -13.48695 51.03997 47.37282 1.000 11.00159 81 ARG A CA 1
ATOM 1299 C C . ARG A 1 95 ? -12.73089 51.27984 46.07326 1.000 10.63335 81 ARG A C 1
ATOM 1300 O O . ARG A 1 95 ? -12.99082 52.23430 45.33458 1.000 10.66868 81 ARG A O 1
ATOM 1321 N N . GLU A 1 96 ? -11.72092 50.42448 45.80505 1.000 10.51089 82 GLU A N 1
ATOM 1322 C CA . GLU A 1 96 ? -10.88801 50.62096 44.63713 1.000 10.09064 82 GLU A CA 1
ATOM 1323 C C . GLU A 1 96 ? -11.72652 50.48283 43.35853 1.000 10.20288 82 GLU A C 1
ATOM 1324 O O . GLU A 1 96 ? -11.59493 51.24709 42.40477 1.000 10.70689 82 GLU A O 1
ATOM 1336 N N . VAL A 1 97 ? -12.59304 49.45184 43.32743 1.000 10.57840 83 VAL A N 1
ATOM 1337 C CA . VAL A 1 97 ? -13.42367 49.22882 42.14418 1.000 10.67776 83 VAL A CA 1
ATOM 1338 C C . VAL A 1 97 ? -14.35014 50.42103 41.90208 1.000 10.38030 83 VAL A C 1
ATOM 1339 O O . VAL A 1 97 ? -14.49537 50.87445 40.76461 1.000 11.20525 83 VAL A O 1
ATOM 1352 N N . LYS A 1 98 ? -15.02204 50.88857 42.95064 1.000 10.39084 84 LYS A N 1
ATOM 1353 C CA . LYS A 1 98 ? -15.95722 51.99787 42.75268 1.000 10.21350 84 LYS A CA 1
ATOM 1354 C C . LYS A 1 98 ? -15.22307 53.27228 42.31801 1.000 10.23641 84 LYS A C 1
ATOM 1355 O O . LYS A 1 98 ? -15.70363 54.01477 41.45807 1.000 10.45385 84 LYS A O 1
ATOM 1374 N N . ILE A 1 99 ? -14.05833 53.52212 42.93394 1.000 9.68753 85 ILE A N 1
ATOM 1375 C CA . ILE A 1 99 ? -13.24822 54.68670 42.51530 1.000 9.66038 85 ILE A CA 1
ATOM 1376 C C . ILE A 1 99 ? -12.90195 54.58519 41.03925 1.000 10.22323 85 ILE A C 1
ATOM 1377 O O . ILE A 1 99 ? -13.03305 55.54273 40.29379 1.000 10.56084 85 ILE A O 1
ATOM 1393 N N . LEU A 1 100 ? -12.41971 53.40089 40.60633 1.000 10.61059 86 LEU A N 1
ATOM 1394 C CA . LEU A 1 100 ? -12.06958 53.26216 39.20263 1.000 11.05873 86 LEU A CA 1
ATOM 1395 C C . LEU A 1 100 ? -13.28914 53.45673 38.28158 1.000 12.11173 86 LEU A C 1
ATOM 1396 O O . LEU A 1 100 ? -13.19496 54.05215 37.20953 1.000 12.93043 86 LEU A O 1
ATOM 1412 N N . GLU A 1 101 ? -14.46100 52.94093 38.68473 1.000 12.31668 87 GLU A N 1
ATOM 1413 C CA . GLU A 1 101 ? -15.68113 53.18424 37.90397 1.000 12.78954 87 GLU A CA 1
ATOM 1414 C C . GLU A 1 101 ? -15.95077 54.66599 37.79741 1.000 12.17046 87 GLU A C 1
ATOM 1415 O O . GLU A 1 101 ? -16.27682 55.18549 36.72112 1.000 12.86229 87 GLU A O 1
ATOM 1427 N N . ASN A 1 102 ? -15.83496 55.36992 38.92151 1.000 11.24224 88 ASN A N 1
ATOM 1428 C CA . ASN A 1 102 ? -16.11828 56.80256 38.92462 1.000 11.21182 88 ASN A CA 1
ATOM 1429 C C . ASN A 1 102 ? -15.14342 57.58622 38.05741 1.000 11.05678 88 ASN A C 1
ATOM 1430 O O . ASN A 1 102 ? -15.51194 58.64781 37.53534 1.000 12.43880 88 ASN A O 1
ATOM 1441 N N . LEU A 1 103 ? -13.91590 57.10178 37.92907 1.000 10.47557 89 LEU A N 1
ATOM 1442 C CA . LEU A 1 103 ? -12.86459 57.75737 37.16154 1.000 10.31268 89 LEU A CA 1
ATOM 1443 C C . LEU A 1 103 ? -12.86472 57.35397 35.69506 1.000 11.21973 89 LEU A C 1
ATOM 1444 O O . LEU A 1 103 ? -11.99323 57.82422 34.96649 1.000 12.27636 89 LEU A O 1
ATOM 1460 N N . ARG A 1 104 ? -13.88378 56.55913 35.24979 1.000 12.02817 90 ARG A N 1
ATOM 1461 C CA . ARG A 1 104 ? -13.90482 56.05278 33.88617 1.000 12.32808 90 ARG A CA 1
ATOM 1462 C C . ARG A 1 104 ? -13.72765 57.18836 32.88733 1.000 12.14935 90 ARG A C 1
ATOM 1463 O O . ARG A 1 104 ? -14.40404 58.21344 32.94720 1.000 13.89687 90 ARG A O 1
ATOM 1484 N N . GLY A 1 105 ? -12.78485 56.97638 31.95058 1.000 13.87375 91 GLY A N 1
ATOM 1485 C CA . GLY A 1 105 ? -12.49368 57.96074 30.92504 1.000 23.27598 91 GLY A CA 1
ATOM 1486 C C . GLY A 1 105 ? -11.63736 59.12873 31.35056 1.000 13.17411 91 GLY A C 1
ATOM 1487 O O . GLY A 1 105 ? -11.31721 59.98063 30.50147 1.000 14.77469 91 GLY A O 1
ATOM 1491 N N . GLY A 1 106 ? -11.21621 59.18932 32.60571 1.000 16.07285 92 GLY A N 1
ATOM 1492 C CA . GLY A 1 106 ? -10.45714 60.30498 33.08789 1.000 12.98052 92 GLY A CA 1
ATOM 1493 C C . GLY A 1 106 ? -9.10266 60.41639 32.42863 1.000 11.75716 92 GLY A C 1
ATOM 1494 O O . GLY A 1 106 ? -8.41255 59.42085 32.20519 1.000 12.12672 92 GLY A O 1
ATOM 1498 N N . THR A 1 107 ? -8.68681 61.65132 32.17253 1.000 13.43710 93 THR A N 1
ATOM 1499 C CA . THR A 1 107 ? -7.46011 61.90124 31.44138 1.000 12.03285 93 THR A CA 1
ATOM 1500 C C . THR A 1 107 ? -6.23640 61.38043 32.22619 1.000 10.70155 93 THR A C 1
ATOM 1501 O O . THR A 1 107 ? -5.99040 61.78471 33.35984 1.000 11.16038 93 THR A O 1
ATOM 1512 N N . ASN A 1 108 ? -5.48638 60.47757 31.55817 1.000 10.21877 94 ASN A N 1
ATOM 1513 C CA . ASN A 1 108 ? -4.25261 59.97195 32.11043 1.000 10.46228 94 ASN A CA 1
ATOM 1514 C C . ASN A 1 108 ? -4.42192 59.12297 33.36389 1.000 10.08649 94 ASN A C 1
ATOM 1515 O O . ASN A 1 108 ? -3.42252 58.85538 34.07165 1.000 11.30269 94 ASN A O 1
ATOM 1526 N N . ILE A 1 109 ? -5.62715 58.66505 33.62086 1.000 10.42040 95 ILE A N 1
ATOM 1527 C CA . ILE A 1 109 ? -5.86332 57.68181 34.67474 1.000 10.60859 95 ILE A CA 1
ATOM 1528 C C . ILE A 1 109 ? -5.83911 56.29489 34.02409 1.000 9.92919 95 ILE A C 1
ATOM 1529 O O . ILE A 1 109 ? -6.43435 56.09507 32.96200 1.000 10.85736 95 ILE A O 1
ATOM 1545 N N . ILE A 1 110 ? -5.15137 55.35225 34.64304 1.000 9.85308 96 ILE A N 1
ATOM 1546 C CA . ILE A 1 110 ? -5.08663 54.02772 34.03834 1.000 9.93183 96 ILE A CA 1
ATOM 1547 C C . ILE A 1 110 ? -6.49518 53.51545 33.75789 1.000 10.38049 96 ILE A C 1
ATOM 1548 O O . ILE A 1 110 ? -7.37995 53.58764 34.61130 1.000 11.78855 96 ILE A O 1
ATOM 1564 N N . LYS A 1 111 ? -6.68238 52.95419 32.56032 1.000 10.94478 97 LYS A N 1
ATOM 1565 C CA . LYS A 1 111 ? -7.98815 52.46292 32.15806 1.000 11.42079 97 LYS A CA 1
ATOM 1566 C C . LYS A 1 111 ? -8.24159 51.08000 32.73280 1.000 11.10349 97 LYS A C 1
ATOM 1567 O O . LYS A 1 111 ? -7.52447 50.12357 32.43029 1.000 12.04212 97 LYS A O 1
ATOM 1586 N N . LEU A 1 112 ? -9.29533 50.95927 33.52729 1.000 13.28538 98 LEU A N 1
ATOM 1587 C CA . LEU A 1 112 ? -9.82018 49.68805 33.99443 1.000 11.57021 98 LEU A CA 1
ATOM 1588 C C . LEU A 1 112 ? -10.66652 49.08429 32.87355 1.000 12.09028 98 LEU A C 1
ATOM 1589 O O . LEU A 1 112 ? -11.66201 49.67744 32.43924 1.000 15.04140 98 LEU A O 1
ATOM 1605 N N . ILE A 1 113 ? -10.21681 47.96195 32.35165 1.000 12.24291 99 ILE A N 1
ATOM 1606 C CA . ILE A 1 113 ? -10.91502 47.26758 31.28665 1.000 11.87135 99 ILE A CA 1
ATOM 1607 C C . ILE A 1 113 ? -12.01485 46.37989 31.86512 1.000 12.50833 99 ILE A C 1
ATOM 1608 O O . ILE A 1 113 ? -13.12926 46.31301 31.32806 1.000 14.16416 99 ILE A O 1
ATOM 1624 N N . ASP A 1 114 ? -11.72523 45.64560 32.94666 1.000 11.83957 100 ASP A N 1
ATOM 1625 C CA . ASP A 1 114 ? -12.75755 44.79058 33.52097 1.000 12.28164 100 ASP A CA 1
ATOM 1626 C C . ASP A 1 114 ? -12.39884 44.44029 34.96152 1.000 11.58871 100 ASP A C 1
ATOM 1627 O O . ASP A 1 114 ? -11.24776 44.56187 35.40424 1.000 11.97736 100 ASP A O 1
ATOM 1636 N N . THR A 1 115 ? -13.43557 44.02078 35.68933 1.000 12.34583 101 THR A N 1
ATOM 1637 C CA . THR A 1 115 ? -13.35219 43.42856 37.01199 1.000 11.73694 101 THR A CA 1
ATOM 1638 C C . THR A 1 115 ? -13.70017 41.96264 36.84452 1.000 11.46751 101 THR A C 1
ATOM 1639 O O . THR A 1 115 ? -14.80177 41.65662 36.38711 1.000 12.59839 101 THR A O 1
ATOM 1650 N N . VAL A 1 116 ? -12.78404 41.05644 37.18635 1.000 11.50098 102 VAL A N 1
ATOM 1651 C CA . VAL A 1 116 ? -12.96982 39.63457 36.92239 1.000 11.71263 102 VAL A CA 1
ATOM 1652 C C . VAL A 1 116 ? -12.66250 38.80779 38.15290 1.000 10.81469 102 VAL A C 1
ATOM 1653 O O . VAL A 1 116 ? -12.04542 39.28047 39.11124 1.000 11.50785 102 VAL A O 1
ATOM 1666 N N . LYS A 1 117 ? -13.12159 37.56434 38.14954 1.000 11.11332 103 LYS A N 1
ATOM 1667 C CA . LYS A 1 117 ? -12.80678 36.59206 39.17234 1.000 11.02764 103 LYS A CA 1
ATOM 1668 C C . LYS A 1 117 ? -12.34314 35.29339 38.51422 1.000 11.18075 103 LYS A C 1
ATOM 1669 O O . LYS A 1 117 ? -12.82165 34.89800 37.45418 1.000 11.89256 103 LYS A O 1
ATOM 1688 N N . ASP A 1 118 ? -11.44361 34.57817 39.21470 1.000 13.48607 104 ASP A N 1
ATOM 1689 C CA . ASP A 1 118 ? -11.27582 33.15749 38.92693 1.000 11.23298 104 ASP A CA 1
ATOM 1690 C C . ASP A 1 118 ? -12.64085 32.50367 39.22436 1.000 11.50723 104 ASP A C 1
ATOM 1691 O O . ASP A 1 118 ? -13.21183 32.68282 40.31217 1.000 11.72492 104 ASP A O 1
ATOM 1700 N N . PRO A 1 119 ? -13.23555 31.82490 38.23836 1.000 11.91020 105 PRO A N 1
ATOM 1701 C CA . PRO A 1 119 ? -14.63031 31.40115 38.40126 1.000 12.08606 105 PRO A CA 1
ATOM 1702 C C . PRO A 1 119 ? -14.82753 30.26163 39.39642 1.000 12.34008 105 PRO A C 1
ATOM 1703 O O . PRO A 1 119 ? -15.97383 29.93763 39.73925 1.000 13.94876 105 PRO A O 1
ATOM 1714 N N . VAL A 1 120 ? -13.73374 29.64281 39.85265 1.000 12.82971 106 VAL A N 1
ATOM 1715 C CA . VAL A 1 120 ? -13.81102 28.58613 40.85388 1.000 11.52600 106 VAL A CA 1
ATOM 1716 C C . VAL A 1 120 ? -13.48941 29.14394 42.24202 1.000 11.41958 106 VAL A C 1
ATOM 1717 O O . VAL A 1 120 ? -14.26924 28.99993 43.18034 1.000 12.56441 106 VAL A O 1
ATOM 1730 N N . SER A 1 121 ? -12.33041 29.76769 42.41086 1.000 11.40546 107 SER A N 1
ATOM 1731 C CA . SER A 1 121 ? -11.93450 30.27787 43.70638 1.000 11.32597 107 SER A CA 1
ATOM 1732 C C . SER A 1 121 ? -12.68002 31.55901 44.08149 1.000 11.36259 107 SER A C 1
ATOM 1733 O O . SER A 1 121 ? -12.74435 31.89747 45.26105 1.000 12.48260 107 SER A O 1
ATOM 1741 N N . LYS A 1 122 ? -13.16300 32.28068 43.08833 1.000 11.78607 108 LYS A N 1
ATOM 1742 C CA . LYS A 1 122 ? -13.79547 33.58460 43.26217 1.000 13.59212 108 LYS A CA 1
ATOM 1743 C C . LYS A 1 122 ? -12.80204 34.65847 43.69520 1.000 11.80281 108 LYS A C 1
ATOM 1744 O O . LYS A 1 122 ? -13.20412 35.76076 44.07050 1.000 13.12274 108 LYS A O 1
ATOM 1763 N N . THR A 1 123 ? -11.48330 34.42082 43.58538 1.000 12.19889 109 THR A N 1
ATOM 1764 C CA . THR A 1 123 ? -10.52623 35.48612 43.86787 1.000 13.01848 109 THR A CA 1
ATOM 1765 C C . THR A 1 123 ? -10.67773 36.60264 42.84237 1.000 10.99964 109 THR A C 1
ATOM 1766 O O . THR A 1 123 ? -10.65668 36.31249 41.62567 1.000 11.51704 109 THR A O 1
ATOM 1777 N N . PRO A 1 124 ? -10.81658 37.84238 43.26923 1.000 11.53433 110 PRO A N 1
ATOM 1778 C CA . PRO A 1 124 ? -11.02597 38.93646 42.31910 1.000 14.29417 110 PRO A CA 1
ATOM 1779 C C . PRO A 1 124 ? -9.70853 39.49236 41.78522 1.000 10.78196 110 PRO A C 1
ATOM 1780 O O . PRO A 1 124 ? -8.66253 39.42249 42.39307 1.000 11.58954 110 PRO A O 1
ATOM 1791 N N . ALA A 1 125 ? -9.83212 40.08826 40.59468 1.000 11.64936 111 ALA A N 1
ATOM 1792 C CA . ALA A 1 125 ? -8.70491 40.70405 39.91556 1.000 10.63774 111 ALA A CA 1
ATOM 1793 C C . ALA A 1 125 ? -9.24142 41.85467 39.07052 1.000 10.45742 111 ALA A C 1
ATOM 1794 O O . ALA A 1 125 ? -10.39195 41.89653 38.65025 1.000 11.70846 111 ALA A O 1
ATOM 1801 N N . LEU A 1 126 ? -8.32772 42.79382 38.82534 1.000 10.10220 112 LEU A N 1
ATOM 1802 C CA . LEU A 1 126 ? -8.61850 43.96869 38.00776 1.000 10.66285 112 LEU A CA 1
ATOM 1803 C C . LEU A 1 126 ? -7.77007 43.89465 36.73939 1.000 10.13444 112 LEU A C 1
ATOM 1804 O O . LEU A 1 126 ? -6.59474 43.60213 36.79465 1.000 11.81894 112 LEU A O 1
ATOM 1820 N N . VAL A 1 127 ? -8.39860 44.18690 35.60103 1.000 10.65105 113 VAL A N 1
ATOM 1821 C CA . VAL A 1 127 ? -7.72794 44.12897 34.31268 1.000 10.39541 113 VAL A CA 1
ATOM 1822 C C . VAL A 1 127 ? -7.57444 45.56574 33.82821 1.000 9.91949 113 VAL A C 1
ATOM 1823 O O . VAL A 1 127 ? -8.57205 46.26931 33.69516 1.000 11.15463 113 VAL A O 1
ATOM 1836 N N . PHE A 1 128 ? -6.32002 45.96217 33.55910 1.000 10.36517 114 PHE A N 1
ATOM 1837 C CA . PHE A 1 128 ? -5.99164 47.30410 33.13476 1.000 10.09413 114 PHE A CA 1
ATOM 1838 C C . PHE A 1 128 ? -5.36466 47.30078 31.75970 1.000 10.28759 114 PHE A C 1
ATOM 1839 O O . PHE A 1 128 ? -4.76999 46.31882 31.31263 1.000 10.70357 114 PHE A O 1
ATOM 1856 N N . GLU A 1 129 ? -5.47396 48.45772 31.08378 1.000 11.02481 115 GLU A N 1
ATOM 1857 C CA . GLU A 1 129 ? -4.70712 48.62537 29.85713 1.000 11.38122 115 GLU A CA 1
ATOM 1858 C C . GLU A 1 129 ? -3.21167 48.45117 30.13470 1.000 11.15049 115 GLU A C 1
ATOM 1859 O O . GLU A 1 129 ? -2.69781 48.72267 31.22534 1.000 11.50528 115 GLU A O 1
ATOM 1871 N N . TYR A 1 130 ? -2.51816 47.98576 29.09424 1.000 21.43635 116 TYR A N 1
ATOM 1872 C CA . TYR A 1 130 ? -1.07571 47.87648 29.08695 1.000 12.27680 116 TYR A CA 1
ATOM 1873 C C . TYR A 1 130 ? -0.43809 49.22100 28.73698 1.000 13.01104 116 TYR A C 1
ATOM 1874 O O . TYR A 1 130 ? -0.96839 50.01609 27.97433 1.000 15.49794 116 TYR A O 1
ATOM 1892 N N . ILE A 1 131 ? 0.66507 49.50693 29.39583 1.000 12.41531 117 ILE A N 1
ATOM 1893 C CA . ILE A 1 131 ? 1.52344 50.65691 29.14568 1.000 12.48594 117 ILE A CA 1
ATOM 1894 C C . ILE A 1 131 ? 2.95514 50.11673 29.09938 1.000 12.27629 117 ILE A C 1
ATOM 1895 O O . ILE A 1 131 ? 3.37745 49.41287 30.00697 1.000 13.43107 117 ILE A O 1
ATOM 1911 N N . ASN A 1 132 ? 3.70463 50.44499 28.05361 1.000 12.77247 118 ASN A N 1
ATOM 1912 C CA . ASN A 1 132 ? 5.09431 50.01017 27.91501 1.000 13.10871 118 ASN A CA 1
ATOM 1913 C C . ASN A 1 132 ? 6.00298 50.98261 28.67822 1.000 12.69306 118 ASN A C 1
ATOM 1914 O O . ASN A 1 132 ? 6.63393 51.86620 28.12155 1.000 14.35463 118 ASN A O 1
ATOM 1925 N N A ASN A 1 133 ? 6.09177 50.80007 29.98572 0.333 11.98978 119 ASN A N 1
ATOM 1926 N N B ASN A 1 133 ? 6.03400 50.80606 29.99803 0.667 13.42545 119 ASN A N 1
ATOM 1927 C CA A ASN A 1 133 ? 6.63355 51.82903 30.84475 0.333 14.14576 119 ASN A CA 1
ATOM 1928 C CA B ASN A 1 133 ? 6.70120 51.69050 30.93523 0.667 15.15380 119 ASN A CA 1
ATOM 1929 C C A ASN A 1 133 ? 8.14081 51.71405 30.90435 0.333 11.83686 119 ASN A C 1
ATOM 1930 C C B ASN A 1 133 ? 8.22659 51.68003 30.78211 0.667 12.98106 119 ASN A C 1
ATOM 1931 O O A ASN A 1 133 ? 8.68910 50.60719 30.93921 0.333 12.25121 119 ASN A O 1
ATOM 1932 O O B ASN A 1 133 ? 8.87073 50.63216 30.56025 0.667 14.60940 119 ASN A O 1
ATOM 1953 N N . THR A 1 134 ? 8.78348 52.86836 30.92017 1.000 12.84725 120 THR A N 1
ATOM 1954 C CA . THR A 1 134 ? 10.21578 53.03309 31.09517 1.000 14.62314 120 THR A CA 1
ATOM 1955 C C . THR A 1 134 ? 10.48302 53.12637 32.58301 1.000 14.63405 120 THR A C 1
ATOM 1956 O O . THR A 1 134 ? 9.93333 54.01202 33.23972 1.000 15.13922 120 THR A O 1
ATOM 1967 N N . ASP A 1 135 ? 11.36729 52.26780 33.08674 1.000 30.58604 121 ASP A N 1
ATOM 1968 C CA . ASP A 1 135 ? 11.72097 52.28117 34.50445 1.000 18.61321 121 ASP A CA 1
ATOM 1969 C C . ASP A 1 135 ? 12.11010 53.68694 34.90758 1.000 16.65420 121 ASP A C 1
ATOM 1970 O O . ASP A 1 135 ? 12.95141 54.33007 34.30383 1.000 16.26793 121 ASP A O 1
ATOM 1979 N N . PHE A 1 136 ? 11.45994 54.19002 35.93936 1.000 21.54827 122 PHE A N 1
ATOM 1980 C CA . PHE A 1 136 ? 11.64200 55.58848 36.27431 1.000 14.27588 122 PHE A CA 1
ATOM 1981 C C . PHE A 1 136 ? 13.07588 55.96634 36.72842 1.000 13.48218 122 PHE A C 1
ATOM 1982 O O . PHE A 1 136 ? 13.55741 57.10447 36.49436 1.000 14.64375 122 PHE A O 1
ATOM 1999 N N . LYS A 1 137 ? 13.80638 55.03157 37.34468 1.000 13.81215 123 LYS A N 1
ATOM 2000 C CA . LYS A 1 137 ? 15.13736 55.40046 37.78552 1.000 15.89200 123 LYS A CA 1
ATOM 2001 C C . LYS A 1 137 ? 16.00019 55.74646 36.59360 1.000 17.29543 123 LYS A C 1
ATOM 2002 O O . LYS A 1 137 ? 16.82168 56.67496 36.66765 1.000 20.99195 123 LYS A O 1
ATOM 2021 N N . GLN A 1 138 ? 15.82370 54.99946 35.50111 1.000 17.54194 124 GLN A N 1
ATOM 2022 C CA . GLN A 1 138 ? 16.56029 55.27009 34.27699 1.000 20.22163 124 GLN A CA 1
ATOM 2023 C C . GLN A 1 138 ? 16.04991 56.55078 33.65390 1.000 18.48788 124 GLN A C 1
ATOM 2024 O O . GLN A 1 138 ? 16.83115 57.46237 33.33272 1.000 20.91722 124 GLN A O 1
ATOM 2038 N N . LEU A 1 139 ? 14.73650 56.66013 33.56515 1.000 16.73986 125 LEU A N 1
ATOM 2039 C CA . LEU A 1 139 ? 14.11402 57.77035 32.86321 1.000 15.22816 125 LEU A CA 1
ATOM 2040 C C . LEU A 1 139 ? 14.50167 59.12026 33.46973 1.000 14.97845 125 LEU A C 1
ATOM 2041 O O . LEU A 1 139 ? 14.80917 60.08419 32.75338 1.000 16.72053 125 LEU A O 1
ATOM 2057 N N . TYR A 1 140 ? 14.46668 59.21471 34.81029 1.000 14.64604 126 TYR A N 1
ATOM 2058 C CA . TYR A 1 140 ? 14.58422 60.52411 35.47392 1.000 18.44097 126 TYR A CA 1
ATOM 2059 C C . TYR A 1 140 ? 15.97573 61.14389 35.44133 1.000 18.73389 126 TYR A C 1
ATOM 2060 O O . TYR A 1 140 ? 16.14104 62.33288 35.82846 1.000 22.29278 126 TYR A O 1
ATOM 2078 N N . GLN A 1 141 ? 16.95131 60.38799 34.96147 1.000 16.89282 127 GLN A N 1
ATOM 2079 C CA . GLN A 1 141 ? 18.24518 60.93791 34.71149 1.000 28.08810 127 GLN A CA 1
ATOM 2080 C C . GLN A 1 141 ? 18.43672 61.39834 33.26950 1.000 18.31702 127 GLN A C 1
ATOM 2081 O O . GLN A 1 141 ? 19.49304 61.95460 32.99808 1.000 19.87150 127 GLN A O 1
ATOM 2095 N N . ILE A 1 142 ? 17.49676 61.16500 32.33513 1.000 17.81230 128 ILE A N 1
ATOM 2096 C CA . ILE A 1 142 ? 17.63927 61.56254 30.92931 1.000 18.13255 128 ILE A CA 1
ATOM 2097 C C . ILE A 1 142 ? 16.54713 62.52980 30.46617 1.000 16.20064 128 ILE A C 1
ATOM 2098 O O . ILE A 1 142 ? 16.57163 62.95636 29.31651 1.000 18.00134 128 ILE A O 1
ATOM 2114 N N . LEU A 1 143 ? 15.67603 62.96904 31.33827 1.000 19.38537 129 LEU A N 1
ATOM 2115 C CA . LEU A 1 143 ? 14.63337 63.89896 30.91371 1.000 14.26243 129 LEU A CA 1
ATOM 2116 C C . LEU A 1 143 ? 15.19917 65.26623 30.55069 1.000 14.00023 129 LEU A C 1
ATOM 2117 O O . LEU A 1 143 ? 16.10280 65.74354 31.22532 1.000 15.58725 129 LEU A O 1
ATOM 2133 N N . THR A 1 144 ? 14.65047 65.87992 29.50565 1.000 13.64404 130 THR A N 1
ATOM 2134 C CA . THR A 1 144 ? 14.95147 67.26121 29.19213 1.000 13.36975 130 THR A CA 1
ATOM 2135 C C . THR A 1 144 ? 14.03258 68.19827 30.00887 1.000 11.92196 130 THR A C 1
ATOM 2136 O O . THR A 1 144 ? 13.04604 67.77523 30.60543 1.000 11.94745 130 THR A O 1
ATOM 2147 N N . ASP A 1 145 ? 14.33742 69.48039 29.95334 1.000 11.99980 131 ASP A N 1
ATOM 2148 C CA . ASP A 1 145 ? 13.46193 70.49046 30.57488 1.000 11.56940 131 ASP A CA 1
ATOM 2149 C C . ASP A 1 145 ? 12.04638 70.36532 30.03456 1.000 11.34800 131 ASP A C 1
ATOM 2150 O O . ASP A 1 145 ? 11.06466 70.28452 30.80941 1.000 11.69455 131 ASP A O 1
ATOM 2159 N N . PHE A 1 146 ? 11.89241 70.31847 28.72445 1.000 16.20840 132 PHE A N 1
ATOM 2160 C CA . PHE A 1 146 ? 10.56774 70.22717 28.17406 1.000 11.76639 132 PHE A CA 1
ATOM 2161 C C . PHE A 1 146 ? 9.90281 68.91619 28.58337 1.000 11.14106 132 PHE A C 1
ATOM 2162 O O . PHE A 1 146 ? 8.68698 68.88866 28.86865 1.000 11.61955 132 PHE A O 1
ATOM 2179 N N . ASP A 1 147 ? 10.66041 67.79474 28.61193 1.000 11.87982 133 ASP A N 1
ATOM 2180 C CA . ASP A 1 147 ? 10.05550 66.53034 29.04506 1.000 11.16806 133 ASP A CA 1
ATOM 2181 C C . ASP A 1 147 ? 9.45354 66.62582 30.43659 1.000 10.45692 133 ASP A C 1
ATOM 2182 O O . ASP A 1 147 ? 8.39441 66.04867 30.68755 1.000 10.60460 133 ASP A O 1
ATOM 2191 N N . ILE A 1 148 ? 10.18468 67.25871 31.35945 1.000 10.50175 134 ILE A N 1
ATOM 2192 C CA . ILE A 1 148 ? 9.68084 67.36343 32.74227 1.000 9.78730 134 ILE A CA 1
ATOM 2193 C C . ILE A 1 148 ? 8.4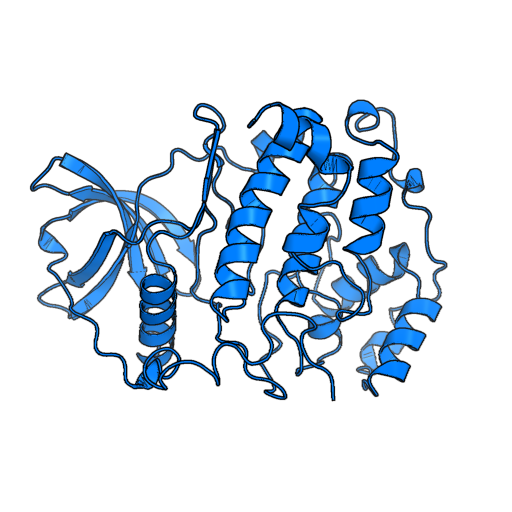0084 68.18259 32.75614 1.000 9.85943 134 ILE A C 1
ATOM 2194 O O . ILE A 1 148 ? 7.39543 67.80927 33.38249 1.000 10.06917 134 ILE A O 1
ATOM 2210 N N . ARG A 1 149 ? 8.39698 69.31658 32.04714 1.000 9.78144 135 ARG A N 1
ATOM 2211 C CA . ARG A 1 149 ? 7.19814 70.12461 31.98061 1.000 9.78841 135 ARG A CA 1
ATOM 2212 C C . ARG A 1 149 ? 6.04207 69.29386 31.41956 1.000 9.52282 135 ARG A C 1
ATOM 2213 O O . ARG A 1 149 ? 4.90892 69.33557 31.92390 1.000 9.92690 135 ARG A O 1
ATOM 2234 N N . PHE A 1 150 ? 6.31983 68.57662 30.32320 1.000 9.66520 136 PHE A N 1
ATOM 2235 C CA . PHE A 1 150 ? 5.27185 67.79173 29.65799 1.000 10.03129 136 PHE A CA 1
ATOM 2236 C C . PHE A 1 150 ? 4.69596 66.72004 30.57561 1.000 10.01031 136 PHE A C 1
ATOM 2237 O O . PHE A 1 150 ? 3.48314 66.60099 30.71319 1.000 10.35141 136 PHE A O 1
ATOM 2254 N N . TYR A 1 151 ? 5.58711 65.91246 31.18795 1.000 9.75833 137 TYR A N 1
ATOM 2255 C CA . TYR A 1 151 ? 5.06867 64.81338 32.00004 1.000 9.70745 137 TYR A CA 1
ATOM 2256 C C . TYR A 1 151 ? 4.39698 65.32249 33.27978 1.000 9.64930 137 TYR A C 1
ATOM 2257 O O . TYR A 1 151 ? 3.39071 64.74411 33.72486 1.000 9.96824 137 TYR A O 1
ATOM 2275 N N . MET A 1 152 ? 4.95425 66.37714 33.89372 1.000 9.12381 138 MET A N 1
ATOM 2276 C CA . MET A 1 152 ? 4.26830 66.95104 35.05997 1.000 9.10215 138 MET A CA 1
ATOM 2277 C C . MET A 1 152 ? 2.88927 67.48092 34.66384 1.000 8.88542 138 MET A C 1
ATOM 2278 O O . MET A 1 152 ? 1.92373 67.32496 35.42973 1.000 9.37087 138 MET A O 1
ATOM 2292 N N . TYR A 1 153 ? 2.76638 68.11323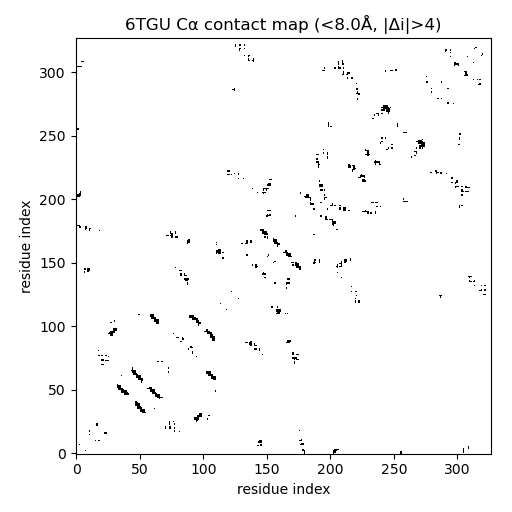 33.49041 1.000 9.24505 139 TYR A N 1
ATOM 2293 C CA . TYR A 1 153 ? 1.47088 68.59940 33.06842 1.000 9.31205 139 TYR A CA 1
ATOM 2294 C C . TYR A 1 153 ? 0.48723 67.45085 32.87676 1.000 9.22896 139 TYR A C 1
ATOM 2295 O O . TYR A 1 153 ? -0.67944 67.50858 33.27498 1.000 10.03511 139 TYR A O 1
ATOM 2313 N N . GLU A 1 154 ? 0.96808 66.35336 32.24574 1.000 9.53115 140 GLU A N 1
ATOM 2314 C CA . GLU A 1 154 ? 0.11872 65.20256 32.04488 1.000 9.61291 140 GLU A CA 1
ATOM 2315 C C . GLU A 1 154 ? -0.32611 64.57641 33.37742 1.000 9.53742 140 GLU A C 1
ATOM 2316 O O . GLU A 1 154 ? -1.47789 64.15417 33.51510 1.000 9.92312 140 GLU A O 1
ATOM 2328 N N . LEU A 1 155 ? 0.59542 64.48558 34.34612 1.000 8.95678 141 LEU A N 1
ATOM 2329 C CA . LEU A 1 155 ? 0.22721 63.95654 35.65266 1.000 8.97009 141 LEU A CA 1
ATOM 2330 C C . LEU A 1 155 ? -0.77184 64.88539 36.35639 1.000 8.98857 141 LEU A C 1
ATOM 2331 O O . LEU A 1 155 ? -1.73651 64.41275 36.98845 1.000 9.45339 141 LEU A O 1
ATOM 2347 N N . LEU A 1 156 ? -0.57671 66.17487 36.23140 1.000 8.97885 142 LEU A N 1
ATOM 2348 C CA . LEU A 1 156 ? -1.54148 67.12295 36.80126 1.000 9.16289 142 LEU A CA 1
ATOM 2349 C C . LEU A 1 156 ? -2.91190 66.94555 36.20646 1.000 9.30396 142 LEU A C 1
ATOM 2350 O O . LEU A 1 156 ? -3.91463 67.13496 36.92198 1.000 9.87720 142 LEU A O 1
ATOM 2366 N N . LYS A 1 157 ? -3.02957 66.61482 34.91442 1.000 9.87348 143 LYS A N 1
ATOM 2367 C CA . LYS A 1 157 ? -4.35149 66.39588 34.37024 1.000 9.86919 143 LYS A CA 1
ATOM 2368 C C . LYS A 1 157 ? -5.06407 65.25584 35.10124 1.000 9.50833 143 LYS A C 1
ATOM 2369 O O . LYS A 1 157 ? -6.27417 65.32365 35.35498 1.000 10.14896 143 LYS A O 1
ATOM 2388 N N . ALA A 1 158 ? -4.31210 64.18779 35.42958 1.000 9.24099 144 ALA A N 1
ATOM 2389 C CA . ALA A 1 158 ? -4.92977 63.05974 36.13231 1.000 9.18796 144 ALA A CA 1
ATOM 2390 C C . ALA A 1 158 ? -5.35251 63.44871 37.53450 1.000 8.78277 144 ALA A C 1
ATOM 2391 O O . ALA A 1 158 ? -6.42311 63.04847 38.01515 1.000 9.34180 144 ALA A O 1
ATOM 2398 N N . LEU A 1 159 ? -4.49668 64.22183 38.25245 1.000 8.94811 145 LEU A N 1
ATOM 2399 C CA . LEU A 1 159 ? -4.85153 64.63315 39.60842 1.000 8.48747 145 LEU A CA 1
ATOM 2400 C C . LEU A 1 159 ? -5.99883 65.63475 39.61081 1.000 8.54604 145 LEU A C 1
ATOM 2401 O O . LEU A 1 159 ? -6.90597 65.54599 40.44007 1.000 8.99623 145 LEU A O 1
ATOM 2417 N N . ASP A 1 160 ? -5.98308 66.61795 38.70494 1.000 8.85065 146 ASP A N 1
ATOM 2418 C CA . ASP A 1 160 ? -7.11446 67.53139 38.66325 1.000 9.00182 146 ASP A CA 1
ATOM 2419 C C . ASP A 1 160 ? -8.38179 66.71866 38.38542 1.000 8.98003 146 ASP A C 1
ATOM 2420 O O . ASP A 1 160 ? -9.45370 66.99755 38.95598 1.000 9.60309 146 ASP A O 1
ATOM 2429 N N . TYR A 1 161 ? -8.29631 65.72336 37.49287 1.000 9.29859 147 TYR A N 1
ATOM 2430 C CA . TYR A 1 161 ? -9.48736 64.93202 37.20465 1.000 9.23073 147 TYR A CA 1
ATOM 2431 C C . TYR A 1 161 ? -9.96322 64.18594 38.44564 1.000 8.79956 147 TYR A C 1
ATOM 2432 O O . TYR A 1 161 ? -11.14019 64.26313 38.81595 1.000 9.23253 147 TYR A O 1
ATOM 2450 N N . CYS A 1 162 ? -9.07636 63.43338 39.09978 1.000 8.76215 148 CYS A N 1
ATOM 2451 C CA . CYS A 1 162 ? -9.56584 62.66289 40.24583 1.000 8.66436 148 CYS A CA 1
ATOM 2452 C C . CYS A 1 162 ? -10.04410 63.55662 41.38346 1.000 8.35806 148 CYS A C 1
ATOM 2453 O O . CYS A 1 162 ? -11.08488 63.27019 41.99932 1.000 8.61808 148 CYS A O 1
ATOM 2461 N N . HIS A 1 163 ? -9.34424 64.66559 41.64376 1.000 8.18485 149 HIS A N 1
ATOM 2462 C CA . HIS A 1 163 ? -9.79160 65.59119 42.67600 1.000 8.19357 149 HIS A CA 1
ATOM 2463 C C . HIS A 1 163 ? -11.19054 66.13608 42.30185 1.000 8.33248 149 HIS A C 1
ATOM 2464 O O . HIS A 1 163 ? -12.07769 66.24649 43.16819 1.000 8.74959 149 HIS A O 1
ATOM 2478 N N . SER A 1 164 ? -11.39672 66.46202 41.02600 1.000 8.59909 150 SER A N 1
ATOM 2479 C CA . SER A 1 164 ? -12.70552 66.97163 40.60147 1.000 8.99189 150 SER A CA 1
ATOM 2480 C C . SER A 1 164 ? -13.80303 65.90727 40.77558 1.000 8.91073 150 SER A C 1
ATOM 2481 O O . SER A 1 164 ? -14.98316 66.25411 40.89178 1.000 9.98895 150 SER A O 1
ATOM 2489 N N . LYS A 1 165 ? -13.40911 64.63954 40.75654 1.000 8.80014 151 LYS A N 1
ATOM 2490 C CA . LYS A 1 165 ? -14.27969 63.51217 41.00622 1.000 9.35190 151 LYS A CA 1
ATOM 2491 C C . LYS A 1 165 ? -14.33745 63.14737 42.48952 1.000 9.20208 151 LYS A C 1
ATOM 2492 O O . LYS A 1 165 ? -14.89557 62.10751 42.86198 1.000 9.79292 151 LYS A O 1
ATOM 2511 N N . GLY A 1 166 ? -13.85188 64.01998 43.35922 1.000 8.84795 152 GLY A N 1
ATOM 2512 C CA . GLY A 1 166 ? -13.99504 63.82149 44.77584 1.000 8.86583 152 GLY A CA 1
ATOM 2513 C C . GLY A 1 166 ? -13.06486 62.78280 45.39353 1.000 8.42896 152 GLY A C 1
ATOM 2514 O O . GLY A 1 166 ? -13.35513 62.28390 46.48308 1.000 9.08062 152 GLY A O 1
ATOM 2518 N N . ILE A 1 167 ? -11.96180 62.47923 44.70388 1.000 8.47924 153 ILE A N 1
ATOM 2519 C CA . ILE A 1 167 ? -11.08270 61.36821 45.08973 1.000 8.51729 153 ILE A CA 1
ATOM 2520 C C . ILE A 1 167 ? -9.65222 61.88801 45.28602 1.000 8.15652 153 ILE A C 1
ATOM 2521 O O . ILE A 1 167 ? -9.11464 62.59701 44.46535 1.000 9.05339 153 ILE A O 1
ATOM 2537 N N . MET A 1 168 ? -9.07581 61.46976 46.42774 1.000 8.48850 154 MET A N 1
ATOM 2538 C CA . MET A 1 168 ? -7.66530 61.65909 46.72843 1.000 8.72796 154 MET A CA 1
ATOM 2539 C C . MET A 1 168 ? -6.93329 60.34967 46.37689 1.000 7.96473 154 MET A C 1
ATOM 2540 O O . MET A 1 168 ? -7.38825 59.28902 46.77968 1.000 8.66351 154 MET A O 1
ATOM 2554 N N . HIS A 1 169 ? -5.81858 60.45220 45.64954 1.000 7.90838 155 HIS A N 1
ATOM 2555 C CA . HIS A 1 169 ? -5.08761 59.22913 45.28368 1.000 7.93214 155 HIS A CA 1
ATOM 2556 C C . HIS A 1 169 ? -4.34711 58.61224 46.49098 1.000 8.10032 155 HIS A C 1
ATOM 2557 O O . HIS A 1 169 ? -4.44188 57.42916 46.76151 1.000 8.44295 155 HIS A O 1
ATOM 2571 N N . ARG A 1 170 ? -3.61335 59.48533 47.20080 1.000 8.15521 156 ARG A N 1
ATOM 2572 C CA . ARG A 1 170 ? -2.92603 59.14325 48.44752 1.000 8.31596 156 ARG A CA 1
ATOM 2573 C C . ARG A 1 170 ? -1.72726 58.21542 48.27602 1.000 8.58346 156 ARG A C 1
ATOM 2574 O O . ARG A 1 170 ? -1.18392 57.74157 49.29030 1.000 10.02502 156 ARG A O 1
ATOM 2595 N N . ASP A 1 171 ? -1.27137 58.00798 47.05087 1.000 8.49616 157 ASP A N 1
ATOM 2596 C CA . ASP A 1 171 ? -0.06271 57.20122 46.86651 1.000 8.38810 157 ASP A CA 1
ATOM 2597 C C . ASP A 1 171 ? 0.66661 57.65674 45.60315 1.000 8.51351 157 ASP A C 1
ATOM 2598 O O . ASP A 1 171 ? 1.18641 56.82147 44.83932 1.000 9.10174 157 ASP A O 1
ATOM 2607 N N . VAL A 1 172 ? 0.76735 58.96112 45.39688 1.000 8.36119 158 VAL A N 1
ATOM 2608 C CA . VAL A 1 172 ? 1.46261 59.46509 44.23062 1.000 8.64699 158 VAL A CA 1
ATOM 2609 C C . VAL A 1 172 ? 2.96435 59.29163 44.47849 1.000 8.55303 158 VAL A C 1
ATOM 2610 O O . VAL A 1 172 ? 3.49570 59.71342 45.51354 1.000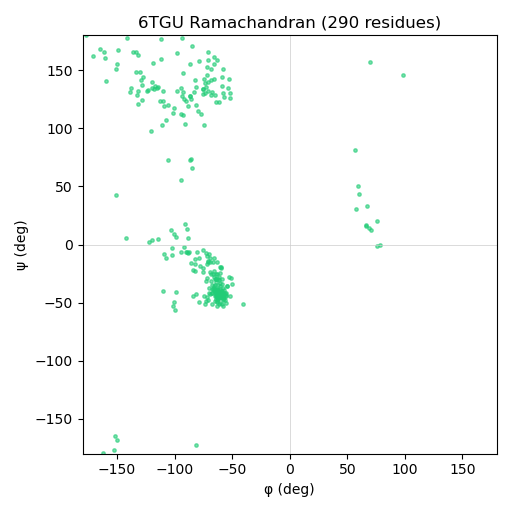 8.89329 158 VAL A O 1
ATOM 2623 N N . LYS A 1 173 ? 3.66354 58.68055 43.51214 1.000 8.40871 159 LYS A N 1
ATOM 2624 C CA . LYS A 1 173 ? 5.07367 58.39710 43.58624 1.000 8.74796 159 LYS A CA 1
ATOM 2625 C C . LYS A 1 173 ? 5.50141 57.91515 42.20797 1.000 8.73832 159 LYS A C 1
ATOM 2626 O O . LYS A 1 173 ? 4.64298 57.48059 41.41293 1.000 8.97977 159 LYS A O 1
ATOM 2645 N N . PRO A 1 174 ? 6.78427 57.92873 41.88560 1.000 8.93491 160 PRO A N 1
ATOM 2646 C CA . PRO A 1 174 ? 7.23799 57.50989 40.54548 1.000 10.76274 160 PRO A CA 1
ATOM 2647 C C . PRO A 1 174 ? 6.77072 56.14603 40.15391 1.000 10.45399 160 PRO A C 1
ATOM 2648 O O . PRO A 1 174 ? 6.39974 55.95614 38.97651 1.000 12.51289 160 PRO A O 1
ATOM 2659 N N A HIS A 1 175 ? 6.84424 55.13737 40.96212 0.623 10.19484 161 HIS A N 1
ATOM 2660 N N B HIS A 1 175 ? 6.62192 55.23072 41.21937 0.377 9.62021 161 HIS A N 1
ATOM 2661 C CA A HIS A 1 175 ? 6.34282 53.90522 40.38997 0.623 10.81663 161 HIS A CA 1
ATOM 2662 C CA B HIS A 1 175 ? 6.32764 53.78093 41.04994 0.377 8.86520 161 HIS A CA 1
ATOM 2663 C C A HIS A 1 175 ? 4.89060 53.99320 39.88920 0.623 10.50480 161 HIS A C 1
ATOM 2664 C 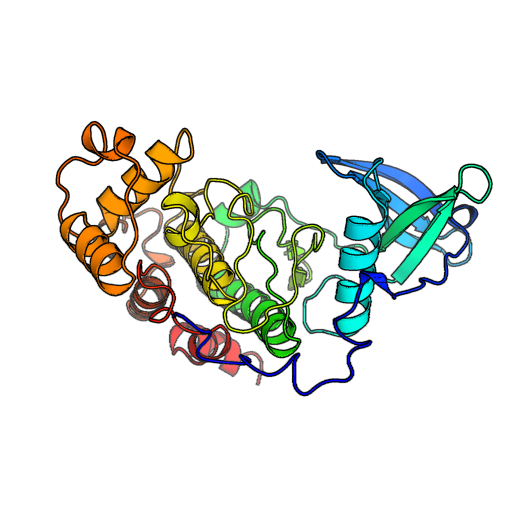C B HIS A 1 175 ? 4.86650 53.60113 40.62526 0.377 7.76372 161 HIS A C 1
ATOM 2665 O O A HIS A 1 175 ? 4.49316 53.39083 38.86048 0.623 11.80552 161 HIS A O 1
ATOM 2666 O O B HIS A 1 175 ? 4.50978 52.58966 40.01598 0.377 9.51253 161 HIS A O 1
ATOM 2693 N N . ASN A 1 176 ? 4.05593 54.71721 40.71399 1.000 9.81735 162 ASN A N 1
ATOM 2694 C CA . ASN A 1 176 ? 2.65790 54.77109 40.35983 1.000 10.18494 162 ASN A CA 1
ATOM 2695 C C . ASN A 1 176 ? 2.34641 55.69568 39.19041 1.000 10.02858 162 ASN A C 1
ATOM 2696 O O . ASN A 1 176 ? 1.19300 55.91495 38.85796 1.000 10.35565 162 ASN A O 1
ATOM 2707 N N . VAL A 1 177 ? 3.38882 56.19910 38.54734 1.000 12.34959 163 VAL A N 1
ATOM 2708 C CA . VAL A 1 177 ? 3.22628 57.07615 37.37391 1.000 14.55727 163 VAL A CA 1
ATOM 2709 C C . VAL A 1 177 ? 3.92701 56.38714 36.22449 1.000 13.89443 163 VAL A C 1
ATOM 2710 O O . VAL A 1 177 ? 5.12012 56.58696 36.02024 1.000 17.46157 163 VAL A O 1
ATOM 2723 N N A MET A 1 178 ? 3.14166 55.77971 35.37078 0.392 10.46352 164 MET A N 1
ATOM 2724 N N B MET A 1 178 ? 3.18682 55.45888 35.53199 0.608 12.11909 164 MET A N 1
ATOM 2725 C CA A MET A 1 178 ? 3.71000 54.87337 34.38942 0.392 10.68149 164 MET A CA 1
ATOM 2726 C CA B MET A 1 178 ? 3.68315 54.77833 34.32282 0.608 14.30756 164 MET A CA 1
ATOM 2727 C C A MET A 1 178 ? 3.83846 55.64325 33.09102 0.392 9.82745 164 MET A C 1
ATOM 2728 C C B MET A 1 178 ? 3.94192 55.82907 33.24657 0.608 10.60822 164 MET A C 1
ATOM 2729 O O A MET A 1 178 ? 2.84891 56.24903 32.64313 0.392 8.33068 164 MET A O 1
ATOM 2730 O O B MET A 1 178 ? 3.05555 56.60786 32.91952 0.608 9.53996 164 MET A O 1
ATOM 2757 N N . ILE A 1 179 ? 5.09065 55.72474 32.59350 1.000 11.60966 165 ILE A N 1
ATOM 2758 C CA . ILE A 1 179 ? 5.42914 56.57469 31.47252 1.000 11.25316 165 ILE A CA 1
ATOM 2759 C C . ILE A 1 179 ? 6.01664 55.70790 30.36127 1.000 11.42695 165 ILE A C 1
ATOM 2760 O O . ILE A 1 179 ? 7.05878 55.05500 30.56337 1.000 12.72545 165 ILE A O 1
ATOM 2776 N N . ASP A 1 180 ? 5.34297 55.72768 29.21440 1.000 11.93117 166 ASP A N 1
ATOM 2777 C CA . ASP A 1 180 ? 5.91911 55.20004 27.98266 1.000 12.35262 166 ASP A CA 1
ATOM 2778 C C . ASP A 1 180 ? 6.61440 56.37482 27.31844 1.000 11.94674 166 ASP A C 1
ATOM 2779 O O . ASP A 1 180 ? 5.97371 57.26791 26.77006 1.000 12.83687 166 ASP A O 1
ATOM 2788 N N . HIS A 1 181 ? 7.92661 56.40648 27.40499 1.000 12.12519 167 HIS A N 1
ATOM 2789 C CA . HIS A 1 181 ? 8.70674 57.53674 26.91645 1.000 12.61696 167 HIS A CA 1
ATOM 2790 C C . HIS A 1 181 ? 8.87595 57.49435 25.40032 1.000 14.02963 167 HIS A C 1
ATOM 2791 O O . HIS A 1 181 ? 9.30210 58.48414 24.81669 1.000 16.57752 167 HIS A O 1
ATOM 2805 N N . GLN A 1 182 ? 8.53816 56.37863 24.75632 1.000 14.19700 168 GLN A N 1
ATOM 2806 C CA . GLN A 1 182 ? 8.53475 56.33878 23.29430 1.000 14.89488 168 GLN A CA 1
ATOM 2807 C C . GLN A 1 182 ? 7.29961 56.97457 22.72274 1.000 14.51671 168 GLN A C 1
ATOM 2808 O O . GLN A 1 182 ? 7.38472 57.78694 21.79880 1.000 15.47478 168 GLN A O 1
ATOM 2822 N N . GLN A 1 183 ? 6.11513 56.58735 23.23841 1.000 18.10507 169 GLN A N 1
ATOM 2823 C CA . GLN A 1 183 ? 4.83999 57.08743 22.77156 1.000 14.35510 169 GLN A CA 1
ATOM 2824 C C . GLN A 1 183 ? 4.39500 58.35416 23.53347 1.000 14.33220 169 GLN A C 1
ATOM 2825 O O . GLN A 1 183 ? 3.38923 58.95671 23.18016 1.000 15.89894 169 GLN A O 1
ATOM 2839 N N . LYS A 1 184 ? 5.11363 58.77080 24.57905 1.000 13.54884 170 LYS A N 1
ATOM 2840 C CA . LYS A 1 184 ? 4.75597 59.92527 25.38911 1.000 19.56908 170 LYS A CA 1
ATOM 2841 C C . LYS A 1 184 ? 3.36833 59.74415 26.01468 1.000 14.52514 170 LYS A C 1
ATOM 2842 O O . LYS A 1 184 ? 2.51571 60.61072 25.92658 1.000 16.79341 170 LYS A O 1
ATOM 2861 N N . LYS A 1 185 ? 3.17865 58.59235 26.65351 1.000 12.99668 171 LYS A N 1
ATOM 2862 C CA . LYS A 1 185 ? 1.92051 58.23958 27.30518 1.000 12.78374 171 LYS A CA 1
ATOM 2863 C C . LYS A 1 185 ? 2.21670 58.13920 28.78888 1.000 12.27910 171 LYS A C 1
ATOM 2864 O O . LYS A 1 185 ? 3.18846 57.53707 29.18930 1.000 15.15257 171 LYS A O 1
ATOM 2883 N N . LEU A 1 186 ? 1.33736 58.72722 29.59593 1.000 10.31719 172 LEU A N 1
ATOM 2884 C CA . LEU A 1 186 ? 1.48917 58.69685 31.04941 1.000 9.56287 172 LEU A CA 1
ATOM 2885 C C . LEU A 1 186 ? 0.16734 58.20733 31.64651 1.000 9.55374 172 LEU A C 1
ATOM 2886 O O . LEU A 1 186 ? -0.91321 58.65395 31.23456 1.000 10.06071 172 LEU A O 1
ATOM 2902 N N . ARG A 1 187 ? 0.26760 57.32956 32.63711 1.000 9.20252 173 ARG A N 1
ATOM 2903 C CA . ARG A 1 187 ? -0.92568 56.88692 33.37917 1.000 9.26989 173 ARG A CA 1
ATOM 2904 C C . ARG A 1 187 ? -0.61503 56.82803 34.86570 1.000 9.04667 173 ARG A C 1
ATOM 2905 O O . ARG A 1 187 ? 0.38529 56.24251 35.29086 1.000 10.12092 173 ARG A O 1
ATOM 2926 N N . LEU A 1 188 ? -1.55187 57.37070 35.65184 1.000 8.93509 174 LEU A N 1
ATOM 2927 C CA . LEU A 1 188 ? -1.51203 57.26457 37.10496 1.000 8.68189 174 LEU A CA 1
ATOM 2928 C C . LEU A 1 188 ? -2.25036 55.96939 37.49257 1.000 8.52174 174 LEU A C 1
ATOM 2929 O O . LEU A 1 188 ? -3.43386 55.77963 37.18212 1.000 9.03811 174 LEU A O 1
ATOM 2945 N N . ILE A 1 189 ? -1.47933 55.07929 38.15033 1.000 8.82916 175 ILE A N 1
ATOM 2946 C CA . ILE A 1 189 ? -1.94728 53.74973 38.50022 1.000 8.80755 175 ILE A CA 1
ATOM 2947 C C . ILE A 1 189 ? -2.09584 53.60687 40.02639 1.000 8.69614 175 ILE A C 1
ATOM 2948 O O . ILE A 1 189 ? -1.74249 54.48879 40.79606 1.000 9.39762 175 ILE A O 1
ATOM 2964 N N . ASP A 1 190 ? -2.58370 52.44204 40.41113 1.000 9.31797 176 ASP A N 1
ATOM 2965 C CA . ASP A 1 190 ? -2.71297 51.91086 41.76033 1.000 9.46079 176 ASP A CA 1
ATOM 2966 C C . ASP A 1 190 ? -3.53637 52.83801 42.66979 1.000 9.40443 176 ASP A C 1
ATOM 2967 O O . ASP A 1 190 ? -3.01606 53.59181 43.50482 1.000 10.09836 176 ASP A O 1
ATOM 2976 N N . TRP A 1 191 ? -4.82823 52.68554 42.49826 1.000 9.41543 177 TRP A N 1
ATOM 2977 C CA . TRP A 1 191 ? -5.85607 53.41030 43.21524 1.000 9.41970 177 TRP A CA 1
ATOM 2978 C C . TRP A 1 191 ? -6.27959 52.64900 44.47516 1.000 9.78672 177 TRP A C 1
ATOM 2979 O O . TRP A 1 191 ? -7.32275 52.96721 45.06448 1.000 10.52763 177 TRP A O 1
ATOM 3000 N N . GLY A 1 192 ? -5.46398 51.68357 44.94060 1.000 10.27229 178 GLY A N 1
ATOM 3001 C CA . GLY A 1 192 ? -5.83249 50.90008 46.09142 1.000 10.60019 178 GLY A CA 1
ATOM 3002 C C . GLY A 1 192 ? -5.78376 51.64125 47.42484 1.000 10.27490 178 GLY A C 1
ATOM 3003 O O . GLY A 1 192 ? -6.37415 51.14837 48.38452 1.000 11.71318 178 GLY A O 1
ATOM 3007 N N . LEU A 1 193 ? -5.11307 52.77890 47.49565 1.000 10.22716 179 LEU A N 1
ATOM 3008 C CA . LEU A 1 193 ? -5.09898 53.60283 48.68414 1.000 10.01752 179 LEU A CA 1
ATOM 3009 C C . LEU A 1 193 ? -6.02605 54.81725 48.53928 1.000 9.24520 179 LEU A C 1
ATOM 3010 O O . LEU A 1 193 ? -6.16238 55.59420 49.49676 1.000 10.77670 179 LEU A O 1
ATOM 3026 N N . ALA A 1 194 ? -6.65152 55.00328 47.38904 1.000 9.10204 180 ALA A N 1
ATOM 3027 C CA . ALA A 1 194 ? -7.43937 56.20042 47.14081 1.000 9.01765 180 ALA A CA 1
ATOM 3028 C C . ALA A 1 194 ? -8.69295 56.19664 48.01464 1.000 9.27709 180 ALA A C 1
ATOM 3029 O O . ALA A 1 194 ? -9.21486 55.16570 48.41549 1.000 10.32680 180 ALA A O 1
ATOM 3036 N N A GLU A 1 195 ? -9.26495 57.42026 48.13707 0.456 7.85554 181 GLU A N 1
ATOM 3037 N N B GLU A 1 195 ? -9.09470 57.40667 48.45128 0.544 9.31239 181 GLU A N 1
ATOM 3038 C CA A GLU A 1 195 ? -10.35716 57.62206 49.06995 0.456 9.59236 181 GLU A CA 1
ATOM 3039 C CA B GLU A 1 195 ? -10.35612 57.55766 49.18400 0.544 8.72893 181 GLU A CA 1
ATOM 3040 C C A GLU A 1 195 ? -11.19801 58.84405 48.69747 0.456 8.78218 181 GLU A C 1
ATOM 3041 C C B GLU A 1 195 ? -11.14162 58.70429 48.57712 0.544 8.78813 181 GLU A C 1
ATOM 3042 O O A GLU A 1 195 ? -10.75350 59.81492 48.11073 0.456 8.89700 181 GLU A O 1
ATOM 3043 O O B GLU A 1 195 ? -10.59938 59.54887 47.85005 0.544 9.23597 181 GLU A O 1
ATOM 3066 N N . PHE A 1 196 ? -12.45530 58.74233 49.00352 1.000 9.22133 182 PHE A N 1
ATOM 3067 C CA . PHE A 1 196 ? -13.34775 59.85912 48.76928 1.000 9.21483 182 PHE A CA 1
ATOM 3068 C C . PHE A 1 196 ? -13.12959 60.93630 49.81457 1.000 9.48343 182 PHE A C 1
ATOM 3069 O O . PHE A 1 196 ? -13.09392 60.64303 51.01419 1.000 10.48863 182 PHE A O 1
ATOM 3086 N N . TYR A 1 197 ? -13.06018 62.17876 49.35614 1.000 9.40514 183 TYR A N 1
ATOM 3087 C CA . TYR A 1 197 ? -12.95474 63.32514 50.24570 1.000 9.42551 183 TYR A CA 1
ATOM 3088 C C . TYR A 1 197 ? -14.33992 63.81671 50.69609 1.000 9.72678 183 TYR A C 1
ATOM 3089 O O . TYR A 1 197 ? -15.22189 64.07191 49.85949 1.000 10.49520 183 TYR A O 1
ATOM 3107 N N . HIS A 1 198 ? -14.49860 63.95423 51.99123 1.000 10.17387 184 HIS A N 1
ATOM 3108 C CA . HIS A 1 198 ? -15.70325 64.52012 52.60145 1.000 10.95125 184 HIS A CA 1
ATOM 3109 C C . HIS A 1 198 ? -15.22676 65.55614 53.61311 1.000 11.37640 184 HIS A C 1
ATOM 3110 O O . HIS A 1 198 ? -14.34544 65.27135 54.42453 1.000 12.12106 184 HIS A O 1
ATOM 3124 N N . PRO A 1 199 ? -15.80321 66.75809 53.61175 1.000 12.44842 185 PRO A N 1
ATOM 3125 C CA . PRO A 1 199 ? -15.32396 67.81724 54.49545 1.000 14.39432 185 PRO A CA 1
ATOM 3126 C C . PRO A 1 199 ? -15.41682 67.38845 55.94327 1.000 13.16822 185 PRO A C 1
ATOM 3127 O O . PRO A 1 199 ? -16.44019 66.86873 56.39339 1.000 14.10677 185 PRO A O 1
ATOM 3138 N N . ALA A 1 200 ? -14.35531 67.68752 56.69054 1.000 13.31119 186 ALA A N 1
ATOM 3139 C CA . ALA A 1 200 ? -14.20889 67.45533 58.11857 1.000 16.51295 186 ALA A CA 1
ATOM 3140 C C . ALA A 1 200 ? -13.93548 65.99348 58.43928 1.000 13.98178 186 ALA A C 1
ATOM 3141 O O . ALA A 1 200 ? -13.75056 65.64221 59.58855 1.000 16.10696 186 ALA A O 1
ATOM 3148 N N . GLN A 1 201 ? -13.87910 65.12518 57.45209 1.000 13.46492 187 GLN A N 1
ATOM 3149 C CA . GLN A 1 201 ? -13.62898 63.72095 57.74491 1.000 13.24069 187 GLN A CA 1
ATOM 3150 C C . GLN A 1 201 ? -12.16622 63.53836 58.13814 1.000 12.55540 187 GLN A C 1
ATOM 3151 O O . GLN A 1 201 ? -11.26597 64.13518 57.56264 1.000 13.34792 187 GLN A O 1
ATOM 3165 N N . GLU A 1 202 ? -11.93272 62.72609 59.14303 1.000 17.78372 188 GLU A N 1
ATOM 3166 C CA . GLU A 1 202 ? -10.60812 62.36391 59.57347 1.000 13.59496 188 GLU A CA 1
ATOM 3167 C C . GLU A 1 202 ? -10.17501 61.05868 58.89623 1.000 13.07349 188 GLU A C 1
ATOM 3168 O O . GLU A 1 202 ? -10.93479 60.07241 58.87251 1.000 16.83669 188 GLU A O 1
ATOM 3180 N N . TYR A 1 203 ? -9.02840 61.09089 58.27954 1.000 11.59070 189 TYR A N 1
ATOM 3181 C CA . TYR A 1 203 ? -8.50798 59.99023 57.51048 1.000 11.52866 189 TYR A CA 1
ATOM 3182 C C . TYR A 1 203 ? -7.27642 59.37495 58.18154 1.000 11.99820 189 TYR A C 1
ATOM 3183 O O . TYR A 1 203 ? -6.56878 60.01125 58.95983 1.000 12.91299 189 TYR A O 1
ATOM 3201 N N . ASN A 1 204 ? -7.01441 58.13354 57.78718 1.000 13.14953 190 ASN A N 1
ATOM 3202 C CA . ASN A 1 204 ? -5.83687 57.41454 58.25857 1.000 12.30772 190 ASN A CA 1
ATOM 3203 C C . ASN A 1 204 ? -4.59875 58.07047 57.66612 1.000 11.58735 190 ASN A C 1
ATOM 3204 O O . ASN A 1 204 ? -4.51740 58.27167 56.46635 1.000 12.20709 190 ASN A O 1
ATOM 3215 N N . VAL A 1 205 ? -3.61957 58.39931 58.52742 1.000 11.41919 191 VAL A N 1
ATOM 3216 C CA . VAL A 1 205 ? -2.38364 58.99559 58.01971 1.000 11.03751 191 VAL A CA 1
ATOM 3217 C C . VAL A 1 205 ? -1.41472 57.96148 57.46566 1.000 11.36569 191 VAL A C 1
ATOM 3218 O O . VAL A 1 205 ? -0.40048 58.37560 56.88261 1.000 12.13533 191 VAL A O 1
ATOM 3231 N N . ARG A 1 206 ? -1.68827 56.67934 57.59933 1.000 11.56349 192 ARG A N 1
ATOM 3232 C CA . ARG A 1 206 ? -0.79754 55.61545 57.10285 1.000 12.19950 192 ARG A CA 1
ATOM 3233 C C . ARG A 1 206 ? -1.08801 55.35618 55.62158 1.000 11.93756 192 ARG A C 1
ATOM 3234 O O . ARG A 1 206 ? -1.55056 54.28736 55.20524 1.000 14.04507 192 ARG A O 1
ATOM 3255 N N . VAL A 1 207 ? -0.79641 56.36924 54.81273 1.000 11.17681 193 VAL A N 1
ATOM 3256 C CA . VAL A 1 207 ? -0.92582 56.33271 53.36995 1.000 10.78408 193 VAL A CA 1
ATOM 3257 C C . VAL A 1 207 ? 0.36201 56.93075 52.76763 1.000 10.65000 193 VAL A C 1
ATOM 3258 O O . VAL A 1 207 ? 1.13269 57.57620 53.47377 1.000 11.13605 193 VAL A O 1
ATOM 3271 N N . ALA A 1 208 ? 0.54225 56.71442 51.47502 1.000 12.06128 194 ALA A N 1
ATOM 3272 C CA . ALA A 1 208 ? 1.66998 57.18371 50.68633 1.000 11.21862 194 ALA A CA 1
ATOM 3273 C C . ALA A 1 208 ? 2.98752 56.46251 51.06306 1.000 11.37615 194 ALA A C 1
ATOM 3274 O O . ALA A 1 208 ? 3.21881 55.99095 52.17867 1.000 13.13794 194 ALA A O 1
ATOM 3281 N N . SER A 1 209 ? 3.91872 56.46081 50.14611 1.000 11.09192 195 SER A N 1
ATOM 3282 C CA . SER A 1 209 ? 5.28035 56.00535 50.41295 1.000 11.75122 195 SER A CA 1
ATOM 3283 C C . SER A 1 209 ? 5.96448 57.01102 51.26768 1.000 9.78217 195 SER A C 1
ATOM 3284 O O . SER A 1 209 ? 5.75687 58.20493 51.09154 1.000 10.50451 195 SER A O 1
ATOM 3292 N N . ARG A 1 210 ? 6.84169 56.54675 52.16579 1.000 10.63104 196 ARG A N 1
ATOM 3293 C CA . ARG A 1 210 ? 7.56794 57.42998 53.07474 1.000 10.40861 196 ARG A CA 1
ATOM 3294 C C . ARG A 1 210 ? 8.03104 58.71447 52.39911 1.000 9.61093 196 ARG A C 1
ATOM 3295 O O . ARG A 1 210 ? 7.83922 59.81092 52.93737 1.000 10.19957 196 ARG A O 1
ATOM 3316 N N . TYR A 1 211 ? 8.71411 58.58917 51.24895 1.000 9.47221 197 TYR A N 1
ATOM 3317 C CA . TYR A 1 211 ? 9.41256 59.73147 50.68399 1.000 9.11967 197 TYR A CA 1
ATOM 3318 C C . TYR A 1 211 ? 8.43596 60.77971 50.12668 1.000 8.66115 197 TYR A C 1
ATOM 3319 O O . TYR A 1 211 ? 8.82758 61.91294 49.86941 1.000 9.10306 197 TYR A O 1
ATOM 3337 N N . PHE A 1 212 ? 7.16886 60.38092 49.96300 1.000 8.54337 198 PHE A N 1
ATOM 3338 C CA . PHE A 1 212 ? 6.13941 61.20601 49.32725 1.000 8.54983 198 PHE A CA 1
ATOM 3339 C C . PHE A 1 212 ? 5.04195 61.59250 50.32404 1.000 8.57322 198 PHE A C 1
ATOM 3340 O O . PHE A 1 212 ? 4.05924 62.24593 49.92786 1.000 9.39711 198 PHE A O 1
ATOM 3357 N N . LYS A 1 213 ? 5.21544 61.23259 51.59302 1.000 8.86523 199 LYS A N 1
ATOM 3358 C CA . LYS A 1 213 ? 4.23339 61.60800 52.61014 1.000 8.97737 199 LYS A CA 1
ATOM 3359 C C . LYS A 1 213 ? 4.31977 63.09077 52.87677 1.000 9.17938 199 LYS A C 1
ATOM 3360 O O . LYS A 1 213 ? 5.40009 63.63899 53.15265 1.000 9.99999 199 LYS A O 1
ATOM 3379 N N . GLY A 1 214 ? 3.16102 63.76754 52.88783 1.000 9.44228 200 GLY A N 1
ATOM 3380 C CA . GLY A 1 214 ? 3.13723 65.16246 53.25250 1.000 9.91645 200 GLY A CA 1
ATOM 3381 C C . GLY A 1 214 ? 3.40356 65.34962 54.74203 1.000 9.51374 200 GLY A C 1
ATOM 3382 O O . GLY A 1 214 ? 3.16808 64.45360 55.55298 1.000 9.74550 200 GLY A O 1
ATOM 3386 N N . PRO A 1 215 ? 3.83199 66.54832 55.11083 1.000 9.59052 201 PRO A N 1
ATOM 3387 C CA . PRO A 1 215 ? 4.05804 66.84230 56.53281 1.000 10.37796 201 PRO A CA 1
ATOM 3388 C C . PRO A 1 215 ? 2.82559 66.55746 57.36829 1.000 10.09735 201 PRO A C 1
ATOM 3389 O O . PRO A 1 215 ? 2.97538 66.13490 58.52680 1.000 10.99315 201 PRO A O 1
ATOM 3400 N N . GLU A 1 216 ? 1.63470 66.79628 56.83093 1.000 10.52495 202 GLU A N 1
ATOM 3401 C CA . GLU A 1 216 ? 0.41122 66.51101 57.59384 1.000 10.59745 202 GLU A CA 1
ATOM 3402 C C . GLU A 1 216 ? 0.36798 65.06995 58.06949 1.000 10.22134 202 GLU A C 1
ATOM 3403 O O . GLU A 1 216 ? -0.04363 64.78889 59.19377 1.000 11.31124 202 GLU A O 1
ATOM 3415 N N . LEU A 1 217 ? 0.78024 64.11688 57.19882 1.000 9.86549 203 LEU A N 1
ATOM 3416 C CA . LEU A 1 217 ? 0.76276 62.73106 57.60342 1.000 9.93756 203 LEU A CA 1
ATOM 3417 C C . LEU A 1 217 ? 1.79462 62.48057 58.70534 1.000 9.84645 203 LEU A C 1
ATOM 3418 O O . LEU A 1 217 ? 1.56909 61.72059 59.64931 1.000 10.63068 203 LEU A O 1
ATOM 3434 N N . LEU A 1 218 ? 2.97866 63.09105 58.54104 1.000 9.97304 204 LEU A N 1
ATOM 3435 C CA . LEU A 1 218 ? 4.10954 62.84082 59.42435 1.000 9.95640 204 LEU A CA 1
ATOM 3436 C C . LEU A 1 218 ? 3.87349 63.40494 60.82309 1.000 10.53781 204 LEU A C 1
ATOM 3437 O O . LEU A 1 218 ? 4.48381 62.91063 61.77207 1.000 12.15806 204 LEU A O 1
ATOM 3453 N N . VAL A 1 219 ? 2.99102 64.40493 60.95165 1.000 10.63574 205 VAL A N 1
ATOM 3454 C CA . VAL A 1 219 ? 2.63189 64.96560 62.22925 1.000 11.44637 205 VAL A CA 1
ATOM 3455 C C . VAL A 1 219 ? 1.26088 64.47505 62.70824 1.000 10.96535 205 VAL A C 1
ATOM 3456 O O . VAL A 1 219 ? 0.70797 65.03318 63.66677 1.000 12.56486 205 VAL A O 1
ATOM 3469 N N . ASP A 1 220 ? 0.72096 63.45067 62.07079 1.000 11.02621 206 ASP A N 1
ATOM 3470 C CA . ASP A 1 220 ? -0.50541 62.78299 62.53668 1.000 12.15416 206 ASP A CA 1
ATOM 3471 C C . ASP A 1 220 ? -1.74380 63.68784 62.43611 1.000 11.88242 206 ASP A C 1
ATOM 3472 O O . ASP A 1 220 ? -2.63504 63.60125 63.27981 1.000 14.13857 206 ASP A O 1
ATOM 3481 N N . TYR A 1 221 ? -1.78545 64.55812 61.42735 1.000 11.34970 207 TYR A N 1
ATOM 3482 C CA . TYR A 1 221 ? -2.93823 65.42231 61.19680 1.000 16.39809 207 TYR A CA 1
ATOM 3483 C C . TYR A 1 221 ? -3.88358 64.73993 60.21739 1.000 10.93343 207 TYR A C 1
ATOM 3484 O O . TYR A 1 221 ? -3.57116 64.53015 59.06018 1.000 11.95258 207 TYR A O 1
ATOM 3502 N N . GLN A 1 222 ? -5.05572 64.33269 60.74200 1.000 11.20431 208 GLN A N 1
ATOM 3503 C CA . GLN A 1 222 ? -5.96353 63.46174 60.01787 1.000 11.00783 208 GLN A CA 1
ATOM 3504 C C . GLN A 1 222 ? -6.91794 64.21852 59.09332 1.000 10.50536 208 GLN A C 1
ATOM 3505 O O . GLN A 1 222 ? -7.53644 63.57718 58.22803 1.000 11.40883 208 GLN A O 1
ATOM 3519 N N . MET A 1 223 ? -7.07973 65.51930 59.25014 1.000 11.33194 209 MET A N 1
ATOM 3520 C CA . MET A 1 223 ? -8.13801 66.23201 58.48834 1.000 11.45712 209 MET A CA 1
ATOM 3521 C C . MET A 1 223 ? -7.53460 66.81171 57.19699 1.000 10.89642 209 MET A C 1
ATOM 3522 O O . MET A 1 223 ? -7.64727 67.98627 56.89211 1.000 11.59003 209 MET A O 1
ATOM 3536 N N . TYR A 1 224 ? -6.91576 65.90198 56.40902 1.000 10.23403 210 TYR A N 1
ATOM 3537 C CA . TYR A 1 224 ? -6.22457 66.26995 55.19364 1.000 9.81075 210 TYR A CA 1
ATOM 3538 C C . TYR A 1 224 ? -7.16958 66.13909 53.97741 1.000 9.68691 210 TYR A C 1
ATOM 3539 O O . TYR A 1 224 ? -8.34280 65.77692 54.09447 1.000 10.71867 210 TYR A O 1
ATOM 3557 N N . ASP A 1 225 ? -6.63808 66.49518 52.80034 1.000 9.20506 211 ASP A N 1
ATOM 3558 C CA . ASP A 1 225 ? -7.49430 66.57497 51.62230 1.000 9.44080 211 ASP A CA 1
ATOM 3559 C C . ASP A 1 225 ? -6.64491 66.30367 50.37359 1.000 8.86862 211 ASP A C 1
ATOM 3560 O O . ASP A 1 225 ? -5.53838 65.79148 50.44993 1.000 8.91678 211 ASP A O 1
ATOM 3569 N N . TYR A 1 226 ? -7.20926 66.65563 49.19924 1.000 8.88699 212 TYR A N 1
ATOM 3570 C CA . TYR A 1 226 ? -6.53471 66.47188 47.91878 1.000 8.40717 212 TYR A CA 1
ATOM 3571 C C . TYR A 1 226 ? -5.13213 67.05015 47.88692 1.000 8.62280 212 TYR A C 1
ATOM 3572 O O . TYR A 1 226 ? -4.26698 66.58625 47.11430 1.000 8.61175 212 TYR A O 1
ATOM 3590 N N . SER A 1 227 ? -4.89810 68.09845 48.67791 1.000 8.52643 213 SER A N 1
ATOM 3591 C CA . SER A 1 227 ? -3.60106 68.75559 48.72290 1.000 8.51568 213 SER A CA 1
ATOM 3592 C C . SER A 1 227 ? -2.47870 67.81091 49.15479 1.000 8.17402 213 SER A C 1
ATOM 3593 O O . SER A 1 227 ? -1.30025 68.11917 48.86306 1.000 8.72966 213 SER A O 1
ATOM 3601 N N . LEU A 1 228 ? -2.77282 66.69822 49.79895 1.000 8.49297 214 LEU A N 1
ATOM 3602 C CA . LEU A 1 228 ? -1.73280 65.70036 50.07611 1.000 8.67041 214 LEU A CA 1
ATOM 3603 C C . LEU A 1 228 ? -1.04546 65.27262 48.77380 1.000 8.36816 214 LEU A C 1
ATOM 3604 O O . LEU A 1 228 ? 0.15600 65.11666 48.69463 1.000 9.41017 214 LEU A O 1
ATOM 3620 N N . ASP A 1 229 ? -1.88154 65.03468 47.72852 1.000 8.09520 215 ASP A N 1
ATOM 3621 C CA . ASP A 1 229 ? -1.34482 64.58203 46.45730 1.000 8.09341 215 ASP A CA 1
ATOM 3622 C C . ASP A 1 229 ? -0.44767 65.63847 45.82855 1.000 7.98740 215 ASP A C 1
ATOM 3623 O O . ASP A 1 229 ? 0.48349 65.30119 45.06122 1.000 8.65965 215 ASP A O 1
ATOM 3632 N N . MET A 1 230 ? -0.73350 66.91898 46.10279 1.000 8.09809 216 MET A N 1
ATOM 3633 C CA . MET A 1 230 ? 0.06916 68.00081 45.54976 1.000 7.99008 216 MET A CA 1
ATOM 3634 C C . MET A 1 230 ? 1.43133 68.10098 46.22026 1.000 8.27029 216 MET A C 1
ATOM 3635 O O . MET A 1 230 ? 2.41095 68.46903 45.55972 1.000 8.83078 216 MET A O 1
ATOM 3649 N N . TRP A 1 231 ? 1.53383 67.74746 47.51363 1.000 8.28540 217 TRP A N 1
ATOM 3650 C CA . TRP A 1 231 ? 2.84358 67.58434 48.12573 1.000 8.18153 217 TRP A CA 1
ATOM 3651 C C . TRP A 1 231 ? 3.63430 66.48950 47.40033 1.000 7.83151 217 TRP A C 1
ATOM 3652 O O . TRP A 1 231 ? 4.79315 66.68788 47.02069 1.000 8.32300 217 TRP A O 1
ATOM 3673 N N . SER A 1 232 ? 3.00404 65.32771 47.22840 1.000 8.07386 218 SER A N 1
ATOM 3674 C CA . SER A 1 232 ? 3.70052 64.22256 46.57887 1.000 8.04629 218 SER A CA 1
ATOM 3675 C C . SER A 1 232 ? 4.16535 64.61214 45.17859 1.000 8.17758 218 SER A C 1
ATOM 3676 O O . SER A 1 232 ? 5.28420 64.29231 44.76711 1.000 8.65702 218 SER A O 1
ATOM 3684 N N . LEU A 1 233 ? 3.29379 65.31274 44.44101 1.000 8.42333 219 LEU A N 1
ATOM 3685 C CA . LEU A 1 233 ? 3.66529 65.77633 43.11589 1.000 8.84918 219 LEU A CA 1
ATOM 3686 C C . LEU A 1 233 ? 4.85246 66.72281 43.19862 1.000 8.47069 219 LEU A C 1
ATOM 3687 O O . LEU A 1 233 ? 5.79115 66.64068 42.38417 1.000 8.94552 219 LEU A O 1
ATOM 3703 N N . GLY A 1 234 ? 4.83084 67.65372 44.16202 1.000 8.52316 220 GLY A N 1
ATOM 3704 C CA . GLY A 1 234 ? 5.97016 68.54242 44.36233 1.000 8.43834 220 GLY A CA 1
ATOM 3705 C C . GLY A 1 234 ? 7.25923 67.77393 44.59970 1.000 8.38222 220 GLY A C 1
ATOM 3706 O O . GLY A 1 234 ? 8.33140 68.16392 44.12653 1.000 8.78009 220 GLY A O 1
ATOM 3710 N N . CYS A 1 235 ? 7.18247 66.70932 45.39375 1.000 8.23662 221 CYS A N 1
ATOM 3711 C CA . CYS A 1 235 ? 8.37211 65.89369 45.63525 1.000 8.32392 221 CYS A CA 1
ATOM 3712 C C . CYS A 1 235 ? 8.89399 65.31524 44.32177 1.000 8.20449 221 CYS A C 1
ATOM 3713 O O . CYS A 1 235 ? 10.12394 65.23026 44.10789 1.000 8.87640 221 CYS A O 1
ATOM 3721 N N . MET A 1 236 ? 7.97620 64.85283 43.46791 1.000 8.44072 222 MET A N 1
ATOM 3722 C CA . 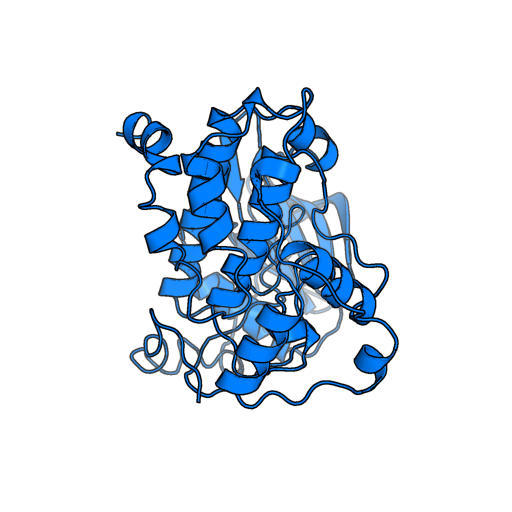MET A 1 236 ? 8.40184 64.33345 42.17030 1.000 8.73302 222 MET A CA 1
ATOM 3723 C C . MET A 1 236 ? 9.01250 65.42149 41.31198 1.000 8.80390 222 MET A C 1
ATOM 3724 O O . MET A 1 236 ? 10.06298 65.18175 40.66704 1.000 9.24263 222 MET A O 1
ATOM 3738 N N . LEU A 1 237 ? 8.38957 66.60967 41.26103 1.000 8.92535 223 LEU A N 1
ATOM 3739 C CA . LEU A 1 237 ? 8.94770 67.70140 40.46898 1.000 8.74891 223 LEU A CA 1
ATOM 3740 C C . LEU A 1 237 ? 10.36460 68.04707 40.95021 1.000 8.82536 223 LEU A C 1
ATOM 3741 O O . LEU A 1 237 ? 11.28051 68.18623 40.11893 1.000 9.32787 223 LEU A O 1
ATOM 3757 N N . ALA A 1 238 ? 10.55571 68.14294 42.26189 1.000 8.70772 224 ALA A N 1
ATOM 3758 C CA . ALA A 1 238 ? 11.88842 68.43158 42.79892 1.000 9.01105 224 ALA A CA 1
ATOM 3759 C C . ALA A 1 238 ? 12.88340 67.36867 42.34075 1.000 8.96591 224 ALA A C 1
ATOM 3760 O O . ALA A 1 238 ? 14.02002 67.68887 41.95971 1.000 9.44693 224 ALA A O 1
ATOM 3767 N N . SER A 1 239 ? 12.49311 66.09886 42.43022 1.000 8.87268 225 SER A N 1
ATOM 3768 C CA . SER A 1 239 ? 13.43114 65.04590 42.04690 1.000 9.06681 225 SER A CA 1
ATOM 3769 C C . SER A 1 239 ? 13.81997 65.14275 40.58517 1.000 9.55070 225 SER A C 1
ATOM 3770 O O . SER A 1 239 ? 14.94236 64.79144 40.21844 1.000 10.65108 225 SER A O 1
ATOM 3778 N N . MET A 1 240 ? 12.87066 65.55583 39.72761 1.000 9.60202 226 MET A N 1
ATOM 3779 C CA . MET A 1 240 ? 13.13283 65.63804 38.30327 1.000 9.74706 226 MET A CA 1
ATOM 3780 C C . MET A 1 240 ? 14.03046 66.82718 37.96995 1.000 9.76997 226 MET A C 1
ATOM 3781 O O . MET A 1 240 ? 15.02826 66.68845 37.25462 1.000 11.34637 226 MET A O 1
ATOM 3795 N N . ILE A 1 241 ? 13.67412 68.03320 38.45324 1.000 9.62081 227 ILE A N 1
ATOM 3796 C CA . ILE A 1 241 ? 14.46471 69.19972 38.06677 1.000 9.56684 227 ILE A CA 1
ATOM 3797 C C . ILE A 1 241 ? 15.83181 69.20544 38.73397 1.000 9.81139 227 ILE A C 1
ATOM 3798 O O . ILE A 1 241 ? 16.76957 69.76372 38.17570 1.000 10.82247 227 ILE A O 1
ATOM 3814 N N . PHE A 1 242 ? 15.94675 68.60112 39.92790 1.000 9.40854 228 PHE A N 1
ATOM 3815 C CA . PHE A 1 242 ? 17.22268 68.63700 40.65265 1.000 9.56431 228 PHE A CA 1
ATOM 3816 C C . PHE A 1 242 ? 18.02836 67.35809 40.47678 1.000 9.74528 228 PHE A C 1
ATOM 3817 O O . PHE A 1 242 ? 19.21428 67.34679 40.81550 1.000 11.12212 228 PHE A O 1
ATOM 3834 N N A ARG A 1 243 ? 17.43048 66.30979 39.96346 0.705 10.04922 229 ARG A N 1
ATOM 3835 N N B ARG A 1 243 ? 17.36554 66.28148 40.01985 0.295 10.80668 229 ARG A N 1
ATOM 3836 C CA A ARG A 1 243 ? 18.14384 65.02913 39.80356 0.705 10.53348 229 ARG A CA 1
ATOM 3837 C CA B ARG A 1 243 ? 17.91787 64.94598 39.71367 0.295 9.82693 229 ARG A CA 1
ATOM 3838 C C A ARG A 1 243 ? 18.58704 64.46340 41.14397 0.705 10.11323 229 ARG A C 1
ATOM 3839 C C B ARG A 1 243 ? 18.22595 64.12200 40.98052 0.295 8.98560 229 ARG A C 1
ATOM 3840 O O A ARG A 1 243 ? 19.69735 63.97499 41.29612 0.705 12.00580 229 ARG A O 1
ATOM 3841 O O B ARG A 1 243 ? 18.92830 63.08695 40.91847 0.295 10.11061 229 ARG A O 1
ATOM 3882 N N . ARG A 1 244 ? 17.71388 64.54696 42.13939 1.000 9.91987 230 ARG A N 1
ATOM 3883 C CA . ARG A 1 244 ? 17.91135 63.87423 43.42122 1.000 9.29261 230 ARG A CA 1
ATOM 3884 C C . ARG A 1 244 ? 16.62651 63.09383 43.67482 1.000 9.0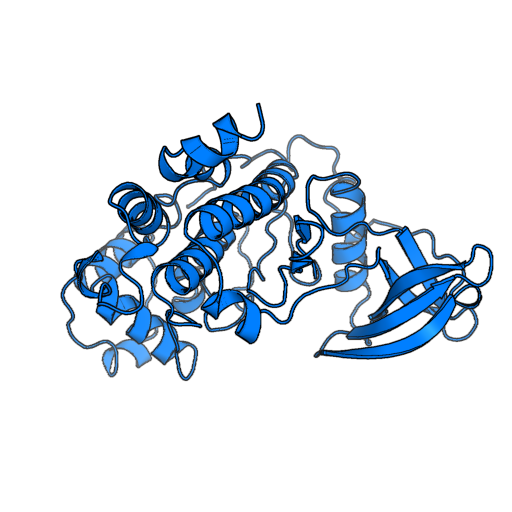5090 230 ARG A C 1
ATOM 3885 O O . ARG A 1 244 ? 15.58068 63.70761 43.98964 1.000 9.41116 230 ARG A O 1
ATOM 3906 N N . GLU A 1 245 ? 16.70135 61.78480 43.54320 1.000 9.54184 231 GLU A N 1
ATOM 3907 C CA . GLU A 1 245 ? 15.50219 60.91932 43.57347 1.000 9.35596 231 GLU A CA 1
ATOM 3908 C C . GLU A 1 245 ? 15.73499 59.81770 44.59274 1.000 9.57651 231 GLU A C 1
ATOM 3909 O O . GLU A 1 245 ? 16.71195 59.04369 44.44892 1.000 10.35652 231 GLU A O 1
ATOM 3921 N N . PRO A 1 246 ? 14.85725 59.64601 45.59745 1.000 9.48574 232 PRO A N 1
ATOM 3922 C CA . PRO A 1 246 ? 13.81540 60.61778 45.97498 1.000 9.53821 232 PRO A CA 1
ATOM 3923 C C . PRO A 1 246 ? 14.45519 61.88954 46.50817 1.000 9.06863 232 PRO A C 1
ATOM 3924 O O . PRO A 1 246 ? 15.60759 61.93322 46.95497 1.000 9.65495 232 PRO A O 1
ATOM 3935 N N . PHE A 1 247 ? 13.64467 62.97043 46.51169 1.000 8.94218 233 PHE A N 1
ATOM 3936 C CA . PHE A 1 247 ? 14.17873 64.24992 46.91220 1.000 9.00759 233 PHE A CA 1
ATOM 3937 C C . PHE A 1 247 ? 14.39588 64.33941 48.42828 1.000 9.00836 233 PHE A C 1
ATOM 3938 O O . PHE A 1 247 ? 15.42182 64.87981 48.87369 1.000 9.61689 233 PHE A O 1
ATOM 3955 N N . PHE A 1 248 ? 13.41402 63.86178 49.20848 1.000 9.10179 234 PHE A N 1
ATOM 3956 C CA . PHE A 1 248 ? 13.48138 63.85572 50.65908 1.000 9.14861 234 PHE A CA 1
ATOM 3957 C C . PHE A 1 248 ? 13.60742 62.40031 51.09038 1.000 9.55884 234 PHE A C 1
ATOM 3958 O O . PHE A 1 248 ? 12.62356 61.65377 51.07212 1.000 10.04156 234 PHE A O 1
ATOM 3975 N N . HIS A 1 249 ? 14.81384 61.96636 51.45617 1.000 10.27180 235 HIS A N 1
ATOM 3976 C CA . HIS A 1 249 ? 15.10151 60.53326 51.61390 1.000 10.38984 235 HIS A CA 1
ATOM 3977 C C . HIS A 1 249 ? 15.20680 60.15068 53.09842 1.000 10.93281 235 HIS A C 1
ATOM 3978 O O . HIS A 1 249 ? 16.26088 59.85872 53.64803 1.000 12.74319 235 HIS A O 1
ATOM 3992 N N . GLY A 1 250 ? 14.04520 60.12958 53.77959 1.000 11.14759 236 GLY A N 1
ATOM 3993 C CA . GLY A 1 250 ? 14.04023 59.75898 55.16303 1.000 11.77349 236 GLY A CA 1
ATOM 3994 C C . GLY A 1 250 ? 14.38427 58.29486 55.40119 1.000 12.33342 236 GLY A C 1
ATOM 3995 O O . GLY A 1 250 ? 14.09083 57.42253 54.59814 1.000 13.36637 236 GLY A O 1
ATOM 3999 N N . GLN A 1 251 ? 14.96830 58.01542 56.56639 1.000 13.92214 237 GLN A N 1
ATOM 4000 C CA . GLN A 1 251 ? 15.22610 56.61737 56.98814 1.000 22.56875 237 GLN A CA 1
ATOM 4001 C C . GLN A 1 251 ? 13.99279 55.94070 57.61857 1.000 15.94935 237 GLN A C 1
ATOM 4002 O O . GLN A 1 251 ? 13.93968 54.70953 57.73222 1.000 18.11544 237 GLN A O 1
ATOM 4016 N N . ASP A 1 252 ? 13.06686 56.73282 58.12596 1.000 17.42241 238 ASP A N 1
ATOM 4017 C CA . ASP A 1 252 ? 11.81733 56.28959 58.75442 1.000 14.28717 238 ASP A CA 1
ATOM 4018 C C . ASP A 1 252 ? 10.92554 57.52971 58.76198 1.000 13.69603 238 ASP A C 1
ATOM 4019 O O . ASP A 1 252 ? 11.31948 58.57520 58.25137 1.000 13.45917 238 ASP A O 1
ATOM 4028 N N . ASN A 1 253 ? 9.70783 57.40096 59.30421 1.000 15.68523 239 ASN A N 1
ATOM 4029 C CA . ASN A 1 253 ? 8.76366 58.50254 59.18011 1.000 13.91086 239 ASN A CA 1
ATOM 4030 C C . ASN A 1 253 ? 9.21437 59.69545 59.99103 1.000 13.61480 239 ASN A C 1
ATOM 4031 O O . ASN A 1 253 ? 8.89482 60.83903 59.63406 1.000 14.94809 239 ASN A O 1
ATOM 4042 N N . TYR A 1 254 ? 9.90199 59.45891 61.12353 1.000 13.58794 240 TYR A N 1
ATOM 4043 C CA . TYR A 1 254 ? 10.37482 60.57497 61.91550 1.000 13.68814 240 TYR A CA 1
ATOM 4044 C C . TYR A 1 254 ? 11.44590 61.32576 61.14633 1.000 13.05335 240 TYR A C 1
ATOM 4045 O O . TYR A 1 254 ? 11.40585 62.54695 60.97871 1.000 13.51367 240 TYR A O 1
ATOM 4063 N N . ASP A 1 255 ? 12.44877 60.59014 60.66209 1.000 12.71286 241 ASP A N 1
ATOM 4064 C CA . ASP A 1 255 ? 13.53093 61.20460 59.90370 1.000 11.91499 241 ASP A CA 1
ATOM 4065 C C . ASP A 1 255 ? 12.99732 61.87888 58.62845 1.000 11.50092 241 ASP A C 1
ATOM 4066 O O . ASP A 1 255 ? 13.57539 62.86133 58.16314 1.000 12.13908 241 ASP A O 1
ATOM 4075 N N . GLN A 1 256 ? 11.91003 61.35424 58.05692 1.000 11.57133 242 GLN A N 1
ATOM 4076 C CA . GLN A 1 256 ? 11.32991 61.99561 56.87071 1.000 10.62634 242 GLN A CA 1
ATOM 4077 C C . GLN A 1 256 ? 10.97594 63.44727 57.17168 1.000 10.26232 242 GLN A C 1
ATOM 4078 O O . GLN A 1 256 ? 11.24504 64.33947 56.36836 1.000 10.68720 242 GLN A O 1
ATOM 4092 N N . LEU A 1 257 ? 10.31714 63.71317 58.31985 1.000 10.63891 243 LEU A N 1
ATOM 4093 C CA . LEU A 1 257 ? 9.98648 65.09116 58.64824 1.000 10.39869 243 LEU A CA 1
ATOM 4094 C C . LEU A 1 257 ? 11.23690 65.92077 58.90195 1.000 10.60511 243 LEU A C 1
ATOM 4095 O O . LEU A 1 257 ? 11.29129 67.09132 58.51950 1.000 10.96918 243 LEU A O 1
ATOM 4111 N N . VAL A 1 258 ? 12.25331 65.33047 59.54462 1.000 11.06429 244 VAL A N 1
ATOM 4112 C CA . VAL A 1 258 ? 13.51570 66.06658 59.74319 1.000 12.02118 244 VAL A CA 1
ATOM 4113 C C . VAL A 1 258 ? 14.10427 66.46857 58.40117 1.000 12.17088 244 VAL A C 1
ATOM 4114 O O . VAL A 1 258 ? 14.57691 67.59764 58.23200 1.000 13.21124 244 VAL A O 1
ATOM 4127 N N . ARG A 1 259 ? 14.11471 65.55763 57.42500 1.000 13.24611 245 ARG A N 1
ATOM 4128 C CA . ARG A 1 259 ? 14.65477 65.88452 56.10626 1.000 14.06622 245 ARG A CA 1
ATOM 4129 C C . ARG A 1 259 ? 13.89906 67.04242 55.46624 1.000 11.45196 245 ARG A C 1
ATOM 4130 O O . ARG A 1 259 ? 14.48993 67.90650 54.80375 1.000 12.68743 245 ARG A O 1
ATOM 4151 N N . ILE A 1 260 ? 12.58020 67.04329 55.61578 1.000 10.48915 246 ILE A N 1
ATOM 4152 C CA . ILE A 1 260 ? 11.77949 68.16491 55.09967 1.000 10.33949 246 ILE A CA 1
ATOM 4153 C C . ILE A 1 260 ? 12.14608 69.45136 55.82057 1.000 10.54124 246 ILE A C 1
ATOM 4154 O O . ILE A 1 260 ? 12.33270 70.49416 55.19079 1.000 11.14687 246 ILE A O 1
ATOM 4170 N N . ALA A 1 261 ? 12.23437 69.39504 57.15488 1.000 10.85110 247 ALA A N 1
ATOM 4171 C CA . ALA A 1 261 ? 12.48370 70.60065 57.95440 1.000 11.94688 247 ALA A CA 1
ATOM 4172 C C . ALA A 1 261 ? 13.86674 71.19260 57.68986 1.000 12.39395 247 ALA A C 1
ATOM 4173 O O . ALA A 1 261 ? 14.06399 72.39894 57.83521 1.000 13.92117 247 ALA A O 1
ATOM 4180 N N . LYS A 1 262 ? 14.82282 70.36863 57.30476 1.000 12.62593 248 LYS A N 1
ATOM 4181 C CA . LYS A 1 262 ? 16.13186 70.89800 56.97502 1.000 13.79375 248 LYS A CA 1
ATOM 4182 C C . LYS A 1 262 ? 16.10884 71.72056 55.70040 1.000 14.23959 248 LYS A C 1
ATOM 4183 O O . LYS A 1 262 ? 17.07268 72.42632 55.39854 1.000 15.84578 248 LYS A O 1
ATOM 4202 N N . VAL A 1 263 ? 15.05766 71.62034 54.90984 1.000 12.91982 249 VAL A N 1
ATOM 4203 C CA . VAL A 1 263 ? 14.86742 72.43104 53.70755 1.000 12.54610 249 VAL A CA 1
ATOM 4204 C C . VAL A 1 263 ? 13.88997 73.56385 53.94993 1.000 12.09983 249 VAL A C 1
ATOM 4205 O O . VAL A 1 263 ? 14.16079 74.72442 53.66732 1.000 13.06251 249 VAL A O 1
ATOM 4218 N N . LEU A 1 264 ? 12.68753 73.22138 54.46041 1.000 11.35127 250 LEU A N 1
ATOM 4219 C CA . LEU A 1 264 ? 11.61420 74.20532 54.62226 1.000 10.98084 250 LEU A CA 1
ATOM 4220 C C . LEU A 1 264 ? 11.75548 75.04640 55.90844 1.000 11.69835 250 LEU A C 1
ATOM 4221 O O . LEU A 1 264 ? 11.11252 76.09961 56.01955 1.000 12.66196 250 LEU A O 1
ATOM 4237 N N . GLY A 1 265 ? 12.57878 74.59124 56.86026 1.000 11.99341 251 GLY A N 1
ATOM 4238 C CA . GLY A 1 265 ? 12.83084 75.33089 58.08932 1.000 12.50039 251 GLY A CA 1
ATOM 4239 C C . GLY A 1 265 ? 11.98692 74.84371 59.27240 1.000 12.84761 251 GLY A C 1
ATOM 4240 O O . GLY A 1 265 ? 10.82545 74.46786 59.15633 1.000 13.62983 251 GLY A O 1
ATOM 4244 N N . THR A 1 266 ? 12.56637 74.90774 60.46460 1.000 14.91051 252 THR A N 1
ATOM 4245 C CA . THR A 1 266 ? 11.86331 74.49142 61.67569 1.000 13.75919 252 THR A CA 1
ATOM 4246 C C . THR A 1 266 ? 10.90919 75.54732 62.24036 1.000 14.64614 252 THR A C 1
ATOM 4247 O O . THR A 1 266 ? 9.81036 75.19899 62.65215 1.000 14.67754 252 THR A O 1
ATOM 4258 N N . GLU A 1 267 ? 11.30767 76.82031 62.28609 1.000 17.49674 253 GLU A N 1
ATOM 4259 C CA . GLU A 1 267 ? 10.33357 77.81769 62.74914 1.000 27.89376 253 GLU A CA 1
ATOM 4260 C C . GLU A 1 267 ? 9.08541 77.78907 61.87525 1.000 15.80722 253 GLU A C 1
ATOM 4261 O O . GLU A 1 267 ? 7.93369 77.94516 62.34894 1.000 15.70569 253 GLU A O 1
ATOM 4273 N N . GLU A 1 268 ? 9.29499 77.57350 60.58659 1.000 21.33973 254 GLU A N 1
ATOM 4274 C CA . GLU A 1 268 ? 8.18072 77.52653 59.66849 1.000 13.82646 254 GLU A CA 1
ATOM 4275 C C . GLU A 1 268 ? 7.28061 76.29835 59.94648 1.000 13.72931 254 GLU A C 1
ATOM 4276 O O . GLU A 1 268 ? 6.06532 76.36615 59.85198 1.000 14.68502 254 GLU A O 1
ATOM 4288 N N . LEU A 1 269 ? 7.86044 75.17238 60.27950 1.000 12.68764 255 LEU A N 1
ATOM 4289 C CA . LEU A 1 269 ? 7.07024 74.00298 60.70475 1.000 12.09783 255 LEU A CA 1
ATOM 4290 C C . LEU A 1 269 ? 6.20020 74.36630 61.92749 1.000 11.72847 255 LEU A C 1
ATOM 4291 O O . LEU A 1 269 ? 5.00771 74.05455 62.00745 1.000 12.29701 255 LEU A O 1
ATOM 4307 N N . TYR A 1 270 ? 6.81369 75.05798 62.90350 1.000 12.57258 256 TYR A N 1
ATOM 4308 C CA . TYR A 1 270 ? 6.06569 75.34913 64.12384 1.000 12.56519 256 TYR A CA 1
ATOM 4309 C C . TYR A 1 270 ? 4.88526 76.27374 63.84977 1.000 12.90479 256 TYR A C 1
ATOM 4310 O O . TYR A 1 270 ? 3.84191 76.15348 64.49751 1.000 13.41474 256 TYR A O 1
ATOM 4328 N N . GLY A 1 271 ? 5.04067 77.20105 62.91292 1.000 13.41202 257 GLY A N 1
ATOM 4329 C CA . GLY A 1 271 ? 3.92284 78.05837 62.54842 1.000 14.36228 257 GLY A CA 1
ATOM 4330 C C . GLY A 1 271 ? 2.76259 77.27839 61.94660 1.000 13.42028 257 GLY A C 1
ATOM 4331 O O . GLY A 1 271 ? 1.59302 77.57168 62.22874 1.000 13.91270 257 GLY A O 1
ATOM 4335 N N . TYR A 1 272 ? 3.08785 76.26714 61.13286 1.000 12.63157 258 TYR A N 1
ATOM 4336 C CA . TYR A 1 272 ? 2.06086 75.39503 60.56507 1.000 12.54196 258 TYR A CA 1
ATOM 4337 C C . TYR A 1 272 ? 1.33834 74.63641 61.68611 1.000 12.17256 258 TYR A C 1
ATOM 4338 O O . TYR A 1 272 ? 0.11538 74.57186 61.71522 1.000 12.62555 258 TYR A O 1
ATOM 4356 N N . LEU A 1 273 ? 2.10830 74.02853 62.59076 1.000 11.87081 259 LEU A N 1
ATOM 4357 C CA . LEU A 1 273 ? 1.50368 73.26716 63.68034 1.000 11.73293 259 LEU A CA 1
ATOM 4358 C C . LEU A 1 273 ? 0.57900 74.17477 64.50799 1.000 12.27196 259 LEU A C 1
ATOM 4359 O O . LEU A 1 273 ? -0.52260 73.77386 64.87292 1.000 12.82870 259 LEU A O 1
ATOM 4375 N N . LYS A 1 274 ? 1.03675 75.38092 64.76899 1.000 12.05359 260 LYS A N 1
ATOM 4376 C CA . LYS A 1 274 ? 0.23376 76.29934 65.59779 1.000 12.78665 260 LYS A CA 1
ATOM 4377 C C . LYS A 1 274 ? -1.07648 76.64141 64.89352 1.000 13.03082 260 LYS A C 1
ATOM 4378 O O . LYS A 1 274 ? -2.14518 76.68693 65.51622 1.000 14.39627 260 LYS A O 1
ATOM 4397 N N . LYS A 1 275 ? -1.00940 76.92237 63.59625 1.000 13.26455 261 LYS A N 1
ATOM 4398 C CA . LYS A 1 275 ? -2.20599 77.30270 62.85620 1.000 13.96015 261 LYS A CA 1
ATOM 4399 C C . LYS A 1 275 ? -3.29429 76.25829 62.98212 1.000 14.38601 261 LYS A C 1
ATOM 4400 O O . LYS A 1 275 ? -4.49395 76.59890 63.04757 1.000 16.39411 261 LYS A O 1
ATOM 4419 N N . TYR A 1 276 ? -2.92296 74.97265 62.86220 1.000 13.57014 262 TYR A N 1
ATOM 4420 C CA . TYR A 1 276 ? -3.86796 73.88379 62.81763 1.000 16.69353 262 TYR A CA 1
ATOM 4421 C C . TYR A 1 276 ? -4.03622 73.18280 64.14143 1.000 14.19892 262 TYR A C 1
ATOM 4422 O O . TYR A 1 276 ? -4.72655 72.15985 64.21015 1.000 15.81579 262 TYR A O 1
ATOM 4440 N N . HIS A 1 277 ? -3.42360 73.70329 65.19416 1.000 14.22722 263 HIS A N 1
ATOM 4441 C CA . HIS A 1 277 ? -3.54813 73.14352 66.53253 1.000 13.56243 263 HIS A CA 1
ATOM 4442 C C . HIS A 1 277 ? -3.04576 71.70354 66.57117 1.000 14.21178 263 HIS A C 1
ATOM 4443 O O . HIS A 1 277 ? -3.68102 70.84425 67.15999 1.000 16.50816 263 HIS A O 1
ATOM 4457 N N . ILE A 1 278 ? -1.90961 71.44751 65.92375 1.000 13.43428 264 ILE A N 1
ATOM 4458 C CA . ILE A 1 278 ? -1.41304 70.08912 65.76167 1.000 17.88939 264 ILE A CA 1
ATOM 4459 C C . ILE A 1 278 ? -0.48553 69.77099 66.87560 1.000 14.88027 264 ILE A C 1
ATOM 4460 O O . ILE A 1 278 ? 0.37951 70.54747 67.19163 1.000 14.85031 264 ILE A O 1
ATOM 4476 N N . ASP A 1 279 ? -0.70446 68.63027 67.49173 1.000 29.59649 265 ASP A N 1
ATOM 4477 C CA . ASP A 1 279 ? 0.14698 68.12403 68.55348 1.000 19.06909 265 ASP A CA 1
ATOM 4478 C C . ASP A 1 279 ? 1.32785 67.33723 67.97137 1.000 15.19460 265 ASP A C 1
ATOM 4479 O O . ASP A 1 279 ? 1.15030 66.45353 67.14485 1.000 18.67106 265 ASP A O 1
ATOM 4488 N N . LEU A 1 280 ? 2.49478 67.79325 68.38912 1.000 14.52863 266 LEU A N 1
ATOM 4489 C CA . LEU A 1 280 ? 3.73502 67.16017 67.87947 1.000 17.10043 266 LEU A CA 1
ATOM 4490 C C . LEU A 1 280 ? 4.21990 66.01692 68.80657 1.000 14.51186 266 LEU A C 1
ATOM 4491 O O . LEU A 1 280 ? 4.45387 66.22091 70.01008 1.000 15.55036 266 LEU A O 1
ATOM 4507 N N . ASP A 1 281 ? 4.41297 64.83191 68.23983 1.000 14.01193 267 ASP A N 1
ATOM 4508 C CA . ASP A 1 281 ? 4.92948 63.67067 68.98258 1.000 14.58993 267 ASP A CA 1
ATOM 4509 C C . ASP A 1 281 ? 6.26681 64.03675 69.60245 1.000 13.83891 267 ASP A C 1
ATOM 4510 O O . ASP A 1 281 ? 7.17336 64.50320 68.89925 1.000 14.79919 267 ASP A O 1
ATOM 4519 N N . PRO A 1 282 ? 6.43814 63.83806 70.90257 1.000 15.35410 268 PRO A N 1
ATOM 4520 C CA . PRO A 1 282 ? 7.63028 64.38414 71.55421 1.000 16.10342 268 PRO A CA 1
ATOM 4521 C C . PRO A 1 282 ? 8.91565 63.67094 71.13381 1.000 15.59524 268 PRO A C 1
ATOM 4522 O O . PRO A 1 282 ? 9.98048 64.19867 71.40972 1.000 17.24554 268 PRO A O 1
ATOM 4533 N N . HIS A 1 283 ? 8.85893 62.53125 70.45082 1.000 17.24226 269 HIS A N 1
ATOM 4534 C CA . HIS A 1 283 ? 10.09816 61.98138 69.91803 1.000 16.67084 269 HIS A CA 1
ATOM 4535 C C . HIS A 1 283 ? 10.78824 62.92494 68.93210 1.000 15.84376 269 HIS A C 1
ATOM 4536 O O . HIS A 1 283 ? 12.02421 62.92209 68.82370 1.000 18.03828 269 HIS A O 1
ATOM 4550 N N . PHE A 1 284 ? 10.03503 63.81526 68.30064 1.000 19.22707 270 PHE A N 1
ATOM 4551 C CA . PHE A 1 284 ? 10.65141 64.79770 67.42332 1.000 22.76306 270 PHE A CA 1
ATOM 4552 C C . PHE A 1 284 ? 11.54173 65.77623 68.16142 1.000 15.82788 270 PHE A C 1
ATOM 4553 O O . PHE A 1 284 ? 12.42381 66.37558 67.53397 1.000 16.84881 270 PHE A O 1
ATOM 4570 N N . ASN A 1 285 ? 11.33898 65.96164 69.45427 1.000 19.00409 271 ASN A N 1
ATOM 4571 C CA . ASN A 1 285 ? 12.10933 66.97681 70.15731 1.000 16.50648 271 ASN A CA 1
ATOM 4572 C C . ASN A 1 285 ? 13.60124 66.70421 70.09967 1.000 17.85066 271 ASN A C 1
ATOM 4573 O O . ASN A 1 285 ? 14.40292 67.63640 70.06724 1.000 20.94813 271 ASN A O 1
ATOM 4584 N N . ASP A 1 286 ? 13.95932 65.43945 70.09245 1.000 17.92412 272 ASP A N 1
ATOM 4585 C CA . ASP A 1 286 ? 15.34441 65.00644 70.13227 1.000 24.30947 272 ASP A CA 1
ATOM 4586 C C . ASP A 1 286 ? 16.03032 65.01791 68.77043 1.000 19.38203 272 ASP A C 1
ATOM 4587 O O . ASP A 1 286 ? 17.25944 64.87813 68.72914 1.000 21.82069 272 ASP A O 1
ATOM 4596 N N . ILE A 1 287 ? 15.28662 65.15829 67.67100 1.000 23.59994 273 ILE A N 1
ATOM 4597 C CA . ILE A 1 287 ? 15.83591 64.94465 66.33467 1.000 17.48376 273 ILE A CA 1
ATOM 4598 C C . ILE A 1 287 ? 15.62640 66.10429 65.36146 1.000 14.88618 273 ILE A C 1
ATOM 4599 O O . ILE A 1 287 ? 16.36548 66.18930 64.38670 1.000 16.16483 273 ILE A O 1
ATOM 4615 N N A LEU A 1 288 ? 14.69285 67.01738 65.59817 0.302 14.48810 274 LEU A N 1
ATOM 4616 N N B LEU A 1 288 ? 14.68037 67.04535 65.56737 0.698 16.48409 274 LEU A N 1
ATOM 4617 C CA A LEU A 1 288 ? 14.38956 68.05879 64.62558 0.302 14.63724 274 LEU A CA 1
ATOM 4618 C CA B LEU A 1 288 ? 14.40734 68.10054 64.57637 0.698 16.21391 274 LEU A CA 1
ATOM 4619 C C A LEU A 1 288 ? 15.52402 69.07347 64.50972 0.302 14.65989 274 LEU A C 1
ATOM 4620 C C B LEU A 1 288 ? 15.51226 69.15297 64.51610 0.698 16.11897 274 LEU A C 1
ATOM 4621 O O A LEU A 1 288 ? 15.82559 69.53681 63.40497 0.302 15.92357 274 LEU A O 1
ATOM 4622 O O B LEU A 1 288 ? 15.72167 69.76925 63.46150 0.698 18.13239 274 LEU A O 1
ATOM 4653 N N . GLY A 1 289 ? 16.17178 69.41958 65.61950 1.000 15.96971 275 GLY A N 1
ATOM 4654 C CA . GLY A 1 289 ? 17.17928 70.45013 65.59100 1.000 21.76055 275 GLY A CA 1
ATOM 4655 C C . GLY A 1 289 ? 16.62744 71.82484 65.28187 1.000 17.59063 275 GLY A C 1
ATOM 4656 O O . GLY A 1 289 ? 15.49017 72.13644 65.55052 1.000 19.07389 275 GLY A O 1
ATOM 4660 N N . GLN A 1 290 ? 17.49314 72.68245 64.75840 1.000 24.00611 276 GLN A N 1
ATOM 4661 C CA . GLN A 1 290 ? 17.11905 74.04203 64.39959 1.000 15.87712 276 GLN A CA 1
ATOM 4662 C C . GLN A 1 290 ? 17.64105 74.28898 63.00270 1.000 16.80796 276 GLN A C 1
ATOM 4663 O O . GLN A 1 290 ? 18.83752 74.17480 62.78046 1.000 19.05974 276 GLN A O 1
ATOM 4677 N N . HIS A 1 291 ? 16.74653 74.62129 62.05715 1.000 15.93634 277 HIS A N 1
ATOM 4678 C CA . HIS A 1 291 ? 17.12646 74.76910 60.66419 1.000 14.89889 277 HIS A CA 1
ATOM 4679 C C . HIS A 1 291 ? 16.44415 75.96371 60.03817 1.000 14.83171 277 HIS A C 1
ATOM 4680 O O . HIS A 1 291 ? 15.22330 76.13063 60.14189 1.000 14.79967 277 HIS A O 1
ATOM 4694 N N . SER A 1 292 ? 17.24260 76.77338 59.37093 1.000 15.68691 278 SER A N 1
ATOM 4695 C CA . SER A 1 292 ? 16.71209 77.85134 58.57041 1.000 14.95847 278 SER A CA 1
ATOM 4696 C C . SER A 1 292 ? 16.03061 77.30037 57.30118 1.000 15.29820 278 SER A C 1
ATOM 4697 O O . SER A 1 292 ? 16.32155 76.19831 56.80544 1.000 17.77275 278 SER A O 1
ATOM 4705 N N . ARG A 1 293 ? 15.07636 78.04665 56.80069 1.000 14.60437 279 ARG A N 1
ATOM 4706 C CA . ARG A 1 293 ? 14.52161 77.75597 55.48369 1.000 14.08657 279 ARG A CA 1
ATOM 4707 C C . ARG A 1 293 ? 15.58313 78.01183 54.42410 1.000 15.07359 279 ARG A C 1
ATOM 4708 O O . ARG A 1 293 ? 16.22277 79.06398 54.40347 1.000 16.77210 279 ARG A O 1
ATOM 4729 N N . LYS A 1 294 ? 15.76740 77.05551 53.53091 1.000 15.87906 280 LYS A N 1
ATOM 4730 C CA . LYS A 1 294 ? 16.76897 77.11716 52.49336 1.000 14.57999 280 LYS A CA 1
ATOM 4731 C C . LYS A 1 294 ? 16.20855 77.71182 51.20843 1.000 14.54188 280 LYS A C 1
ATOM 4732 O O . LYS A 1 294 ? 15.05389 77.51291 50.83511 1.000 16.65819 280 LYS A O 1
ATOM 4751 N N . ARG A 1 295 ? 17.07984 78.41255 50.48884 1.000 14.28157 281 ARG A N 1
ATOM 4752 C CA . ARG A 1 295 ? 16.73972 78.85651 49.15304 1.000 14.04676 281 ARG A CA 1
ATOM 4753 C C . ARG A 1 295 ? 16.74382 77.65927 48.18589 1.000 12.99064 281 ARG A C 1
ATOM 4754 O O . ARG A 1 295 ? 17.66672 76.86117 48.18875 1.000 13.85802 281 ARG A O 1
ATOM 4775 N N . TRP A 1 296 ? 15.72539 77.56855 47.32018 1.000 12.47964 282 TRP A N 1
ATOM 4776 C CA . TRP A 1 296 ? 15.65630 76.47034 46.36779 1.000 15.06197 282 TRP A CA 1
ATOM 4777 C C . TRP A 1 296 ? 16.84105 76.49647 45.40927 1.000 12.70105 282 TRP A C 1
ATOM 4778 O O . TRP A 1 296 ? 17.27134 75.44598 44.91994 1.000 13.60167 282 TRP A O 1
ATOM 4799 N N . GLU A 1 297 ? 17.37561 77.67334 45.13292 1.000 13.80706 283 GLU A N 1
ATOM 4800 C CA . GLU A 1 297 ? 18.55858 77.76215 44.28335 1.000 14.79201 283 GLU A CA 1
ATOM 4801 C C . GLU A 1 297 ? 19.75743 76.98832 44.86236 1.000 14.80557 283 GLU A C 1
ATOM 4802 O O . GLU A 1 297 ? 20.66983 76.65564 44.09422 1.000 15.84967 283 GLU A O 1
ATOM 4814 N N . ASN A 1 298 ? 19.76254 76.69446 46.17704 1.000 14.11319 284 ASN A N 1
ATOM 4815 C CA . ASN A 1 298 ? 20.85662 75.93469 46.80238 1.000 14.63544 284 ASN A CA 1
ATOM 4816 C C . ASN A 1 298 ? 21.01474 74.53965 46.21575 1.000 13.68764 284 ASN A C 1
ATOM 4817 O O . ASN A 1 298 ? 22.04290 73.89231 46.41562 1.000 15.15312 284 ASN A O 1
ATOM 4828 N N . PHE A 1 299 ? 19.96063 74.03924 45.55427 1.000 12.49723 285 PHE A N 1
ATOM 4829 C CA . PHE A 1 299 ? 19.98168 72.70379 45.00307 1.000 11.26038 285 PHE A CA 1
ATOM 4830 C C . PHE A 1 299 ? 20.52203 72.64616 43.58230 1.000 11.16309 285 PHE A C 1
ATOM 4831 O O . PHE A 1 299 ? 20.66973 71.54301 43.03853 1.000 12.03119 285 PHE A O 1
ATOM 4848 N N . ILE A 1 300 ? 20.77826 73.79323 42.97423 1.000 11.92697 286 ILE A N 1
ATOM 4849 C CA . ILE A 1 300 ? 21.26648 73.87313 41.60770 1.000 11.81948 286 ILE A CA 1
ATOM 4850 C C . ILE A 1 300 ? 22.78096 73.63575 41.58778 1.000 12.69228 286 ILE A C 1
ATOM 4851 O O . ILE A 1 300 ? 23.54382 74.20705 42.38260 1.000 14.51310 286 ILE A O 1
ATOM 4867 N N . HIS A 1 301 ? 23.21532 72.82142 40.62798 1.000 11.98531 287 HIS A N 1
ATOM 4868 C CA . HIS A 1 301 ? 24.63462 72.66487 40.32902 1.000 12.65321 287 HIS A CA 1
ATOM 4869 C C . HIS A 1 301 ? 24.76930 72.26795 38.85374 1.000 12.45899 287 HIS A C 1
ATOM 4870 O O . HIS A 1 301 ? 23.78215 72.18072 38.11575 1.000 12.69477 287 HIS A O 1
ATOM 4884 N N . SER A 1 302 ? 25.99453 72.02099 38.42378 1.000 12.88817 288 SER A N 1
ATOM 4885 C CA . SER A 1 302 ? 26.21454 71.89362 36.98876 1.000 13.26394 288 SER A CA 1
ATOM 4886 C C . SER A 1 302 ? 25.42038 70.72320 36.41987 1.000 13.74391 288 SER A C 1
ATOM 4887 O O . SER A 1 302 ? 25.07902 70.76459 35.25089 1.000 15.28916 288 SER A O 1
ATOM 4895 N N . GLU A 1 303 ? 25.13768 69.68186 37.21705 1.000 13.25873 289 GLU A N 1
ATOM 4896 C CA . GLU A 1 303 ? 24.45688 68.51912 36.66286 1.000 13.12022 289 GLU A CA 1
ATOM 4897 C C . GLU A 1 303 ? 22.96739 68.73758 36.40858 1.000 12.72680 289 GLU A C 1
ATOM 4898 O O . GLU A 1 303 ? 22.35367 67.99682 35.64000 1.000 14.78716 289 GLU A O 1
ATOM 4910 N N . ASN A 1 304 ? 22.35930 69.72213 37.04931 1.000 12.42759 290 ASN A N 1
ATOM 4911 C CA . ASN A 1 304 ? 20.91397 69.95217 36.90013 1.000 11.43063 290 ASN A CA 1
ATOM 4912 C C . ASN A 1 304 ? 20.53237 71.33830 36.40378 1.000 11.75307 290 ASN A C 1
ATOM 4913 O O . ASN A 1 304 ? 19.35661 71.59664 36.20263 1.000 11.97794 290 ASN A O 1
ATOM 4924 N N . ARG A 1 305 ? 21.53687 72.20049 36.11374 1.000 13.00942 291 ARG A N 1
ATOM 4925 C CA . ARG A 1 305 ? 21.19626 73.60002 35.90500 1.000 12.95187 291 ARG A CA 1
ATOM 4926 C C . ARG A 1 305 ? 20.28669 73.77562 34.67887 1.000 12.53112 291 ARG A C 1
ATOM 4927 O O . ARG A 1 305 ? 19.43972 74.69045 34.64615 1.000 13.48389 291 ARG A O 1
ATOM 4948 N N . HIS A 1 306 ? 20.45089 72.92025 33.66672 1.000 12.92958 292 HIS A N 1
ATOM 4949 C CA . HIS A 1 306 ? 19.65907 73.01942 32.44857 1.000 13.86333 292 HIS A CA 1
ATOM 4950 C C . HIS A 1 306 ? 18.20096 72.63475 32.64299 1.000 12.77828 292 HIS A C 1
ATOM 4951 O O . HIS A 1 306 ? 17.38956 72.86794 31.72484 1.000 14.21725 292 HIS A O 1
ATOM 4965 N N . LEU A 1 307 ? 17.84323 72.10433 33.80234 1.000 12.00575 293 LEU A N 1
ATOM 4966 C CA . LEU A 1 307 ? 16.45149 71.70491 34.09194 1.000 11.58712 293 LEU A CA 1
ATOM 4967 C C . LEU A 1 307 ? 15.74300 72.73158 34.98213 1.000 11.42124 293 LEU A C 1
ATOM 4968 O O . LEU A 1 307 ? 14.53495 72.61070 35.21700 1.000 12.28865 293 LEU A O 1
ATOM 4984 N N . VAL A 1 308 ? 16.47436 73.71522 35.52281 1.000 12.35750 294 VAL A N 1
ATOM 4985 C CA . VAL A 1 308 ? 15.98260 74.61639 36.53157 1.000 18.11241 294 VAL A CA 1
ATOM 4986 C C . VAL A 1 308 ? 15.83724 75.98868 35.90562 1.000 13.02384 294 VAL A C 1
ATOM 4987 O O . VAL A 1 308 ? 16.71540 76.42780 35.14671 1.000 15.78366 294 VAL A O 1
ATOM 5000 N N . SER A 1 309 ? 14.73016 76.63062 36.10852 1.000 17.44913 295 SER A N 1
ATOM 5001 C CA . SER A 1 309 ? 14.40489 77.95551 35.65216 1.000 13.69364 295 SER A CA 1
ATOM 5002 C C . SER A 1 309 ? 13.73455 78.70072 36.80230 1.000 12.19178 295 SER A C 1
ATOM 5003 O O . SER A 1 309 ? 13.24883 78.06726 37.76154 1.000 11.97750 295 SER A O 1
ATOM 5011 N N . PRO A 1 310 ? 13.60845 80.01343 36.69884 1.000 13.04824 296 PRO A N 1
ATOM 5012 C CA . PRO A 1 310 ? 12.86297 80.74576 37.72946 1.000 12.87515 296 PRO A CA 1
ATOM 5013 C C . PRO A 1 310 ? 11.43468 80.20436 37.85255 1.000 12.12538 296 PRO A C 1
ATOM 5014 O O . PRO A 1 310 ? 10.92217 80.10944 38.96134 1.000 12.42004 296 PRO A O 1
ATOM 5025 N N . GLU A 1 311 ? 10.81286 79.86675 36.71351 1.000 11.91721 297 GLU A N 1
ATOM 5026 C CA . GLU A 1 311 ? 9.43204 79.36792 36.72228 1.000 11.72576 297 GLU A CA 1
ATOM 5027 C C . GLU A 1 311 ? 9.34775 78.04817 37.45799 1.000 10.47393 297 GLU A C 1
ATOM 5028 O O . GLU A 1 311 ? 8.40848 77.81164 38.23086 1.000 11.00104 297 GLU A O 1
ATOM 5040 N N . ALA A 1 312 ? 10.33463 77.15265 37.21995 1.000 10.45571 298 ALA A N 1
ATOM 5041 C CA . ALA A 1 312 ? 10.31621 75.86498 37.90804 1.000 10.02378 298 ALA A CA 1
ATOM 5042 C C . ALA A 1 312 ? 10.38390 76.06367 39.41213 1.000 9.96394 298 ALA A C 1
ATOM 5043 O O . ALA A 1 312 ? 9.69242 75.38570 40.18311 1.000 10.38736 298 ALA A O 1
ATOM 5050 N N . LEU A 1 313 ? 11.29061 76.96546 39.84902 1.000 10.44957 299 LEU A N 1
ATOM 5051 C CA . LEU A 1 313 ? 11.47497 77.17506 41.28408 1.000 10.73429 299 LEU A CA 1
ATOM 5052 C C . LEU A 1 313 ? 10.25035 77.82210 41.92354 1.000 10.49426 299 LEU A C 1
ATOM 5053 O O . LEU A 1 313 ? 9.89865 77.50196 43.04938 1.000 11.08788 299 LEU A O 1
ATOM 5069 N N . ASP A 1 314 ? 9.62740 78.75891 41.19232 1.000 10.90794 300 ASP A N 1
ATOM 5070 C CA . ASP A 1 314 ? 8.42503 79.39369 41.71839 1.000 10.84979 300 ASP A CA 1
ATOM 5071 C C . ASP A 1 314 ? 7.31252 78.36537 41.92244 1.000 10.31065 300 ASP A C 1
ATOM 5072 O O . ASP A 1 314 ? 6.62843 78.34189 42.95660 1.000 11.53274 300 ASP A O 1
ATOM 5081 N N . LEU A 1 315 ? 7.11625 77.52723 40.91389 1.000 10.08913 301 LEU A N 1
ATOM 5082 C CA . LEU A 1 315 ? 6.11852 76.45256 41.02000 1.000 9.84592 301 LEU A CA 1
ATOM 5083 C C . LEU A 1 315 ? 6.44054 75.54117 42.19721 1.000 9.33159 301 LEU A C 1
ATOM 5084 O O . LEU A 1 315 ? 5.56651 75.21560 43.01659 1.000 9.62402 301 LEU A O 1
ATOM 5100 N N . LEU A 1 316 ? 7.68351 75.07585 42.25935 1.000 9.27084 302 LEU A N 1
ATOM 5101 C CA . LEU A 1 316 ? 8.04832 74.13878 43.31003 1.000 9.23576 302 LEU A CA 1
ATOM 5102 C C . LEU A 1 316 ? 7.79582 74.73848 44.68988 1.000 9.36856 302 LEU A C 1
ATOM 5103 O O . LEU A 1 316 ? 7.30281 74.07921 45.59326 1.000 9.56986 302 LEU A O 1
ATOM 5119 N N . ASP A 1 317 ? 8.18509 75.99849 44.86116 1.000 9.69160 303 ASP A N 1
ATOM 5120 C CA . ASP A 1 317 ? 8.02165 76.68776 46.13994 1.000 10.36259 303 ASP A CA 1
ATOM 5121 C C . ASP A 1 317 ? 6.55591 76.73432 46.57303 1.000 10.08881 303 ASP A C 1
ATOM 5122 O O . ASP A 1 317 ? 6.28643 76.81422 47.77843 1.000 12.06215 303 ASP A O 1
ATOM 5131 N N . LYS A 1 318 ? 5.63845 76.75057 45.59711 1.000 9.58667 304 LYS A N 1
ATOM 5132 C CA . LYS A 1 318 ? 4.21703 76.83673 45.86437 1.000 9.53582 304 LYS A CA 1
ATOM 5133 C C . LYS A 1 318 ? 3.54668 75.47466 46.06105 1.000 9.41215 304 LYS A C 1
ATOM 5134 O O . LYS A 1 318 ? 2.36832 75.41916 46.41393 1.000 10.19111 304 LYS A O 1
ATOM 5153 N N . LEU A 1 319 ? 4.29579 74.38499 45.82367 1.000 9.31808 305 LEU A N 1
ATOM 5154 C CA . LEU A 1 319 ? 3.83552 73.03894 46.05051 1.000 9.19571 305 LEU A CA 1
ATOM 5155 C C . LEU A 1 319 ? 4.37656 72.48169 47.37744 1.000 9.17653 305 LEU A C 1
ATOM 5156 O O . LEU A 1 319 ? 3.62791 71.90028 48.16214 1.000 9.86352 305 LEU A O 1
ATOM 5172 N N . LEU A 1 320 ? 5.68673 72.62088 47.57434 1.000 9.37450 306 LEU A N 1
ATOM 5173 C CA . LEU A 1 320 ? 6.36196 72.08032 48.77068 1.000 9.49442 306 LEU A CA 1
ATOM 5174 C C . LEU A 1 320 ? 6.26127 73.13099 49.88735 1.000 10.32799 306 LEU A C 1
ATOM 5175 O O . LEU A 1 320 ? 7.24129 73.77797 50.27506 1.000 11.66247 306 LEU A O 1
ATOM 5191 N N . ARG A 1 321 ? 5.03628 73.24539 50.42132 1.000 11.07490 307 ARG A N 1
ATOM 5192 C CA . ARG A 1 321 ? 4.69331 74.09587 51.54096 1.000 11.53743 307 ARG A CA 1
ATOM 5193 C C . ARG A 1 321 ? 4.15905 73.22398 52.65786 1.000 10.74839 307 ARG A C 1
ATOM 5194 O O . ARG A 1 321 ? 3.35339 72.32427 52.39384 1.000 10.65328 307 ARG A O 1
ATOM 5215 N N . TYR A 1 322 ? 4.54202 73.52637 53.90461 1.000 10.63993 308 TYR A N 1
ATOM 5216 C CA . TYR A 1 322 ? 3.93319 72.79862 55.01313 1.000 10.52211 308 TYR A CA 1
ATOM 5217 C C . TYR A 1 322 ? 2.42037 72.92088 54.98136 1.000 10.49083 308 TYR A C 1
ATOM 5218 O O . TYR A 1 322 ? 1.70906 71.94382 55.17244 1.000 11.07986 308 TYR A O 1
ATOM 5236 N N . ASP A 1 323 ? 1.92839 74.16375 54.81276 1.000 11.22227 309 ASP A N 1
ATOM 5237 C CA . ASP A 1 323 ? 0.50755 74.43287 54.97475 1.000 11.22517 309 ASP A CA 1
ATOM 5238 C C . ASP A 1 323 ? -0.24983 73.87931 53.76165 1.000 10.24760 309 ASP A C 1
ATOM 5239 O O . ASP A 1 323 ? -0.22198 74.42982 52.66589 1.000 10.41372 309 ASP A O 1
ATOM 5248 N N . HIS A 1 324 ? -0.88859 72.74024 53.97265 1.000 10.58074 310 HIS A N 1
ATOM 5249 C CA . HIS A 1 324 ? -1.58219 72.02502 52.90361 1.000 10.33920 310 HIS A CA 1
ATOM 5250 C C . HIS A 1 324 ? -2.58274 72.91145 52.19754 1.000 10.40352 310 HIS A C 1
ATOM 5251 O O . HIS A 1 324 ? -2.75948 72.78039 50.97309 1.000 10.77949 310 HIS A O 1
ATOM 5266 N N . GLN A 1 325 ? -3.24411 73.82011 52.95243 1.000 11.61559 311 GLN A N 1
ATOM 5267 C CA . GLN A 1 325 ? -4.27587 74.65760 52.36672 1.000 12.73385 311 GLN A CA 1
ATOM 5268 C C . GLN A 1 325 ? -3.67730 75.70703 51.45222 1.000 12.17768 311 GLN A C 1
ATOM 5269 O O . GLN A 1 325 ? -4.42925 76.22170 50.61318 1.000 14.83064 311 GLN A O 1
ATOM 5283 N N A GLN A 1 326 ? -2.32974 76.01488 51.57215 0.580 11.27139 312 GLN A N 1
ATOM 5284 N N B GLN A 1 326 ? -2.48420 76.08321 51.61137 0.420 10.49764 312 GLN A N 1
ATOM 5285 C CA A GLN A 1 326 ? -1.57066 77.05148 50.84665 0.580 11.30025 312 GLN A CA 1
ATOM 5286 C CA B GLN A 1 326 ? -1.97735 77.09852 50.74584 0.420 10.16508 312 GLN A CA 1
ATOM 5287 C C A GLN A 1 326 ? -0.85371 76.48519 49.62770 0.580 9.67714 312 GLN A C 1
ATOM 5288 C C B GLN A 1 326 ? -1.26730 76.50688 49.49431 0.420 8.61715 312 GLN A C 1
ATOM 5289 O O A GLN A 1 326 ? -0.41328 77.23350 48.77978 0.580 10.35167 312 GLN A O 1
ATOM 5290 O O B GLN A 1 326 ? -0.96490 77.28308 48.60274 0.420 9.21149 312 GLN A O 1
ATOM 5317 N N . ARG A 1 327 ? -0.88337 75.18528 49.47371 1.000 9.82349 313 ARG A N 1
ATOM 5318 C CA . ARG A 1 327 ? -0.31632 74.58011 48.27180 1.000 9.00688 313 ARG A CA 1
ATOM 5319 C C . ARG A 1 327 ? -1.21604 74.88744 47.08952 1.000 8.95083 313 ARG A C 1
ATOM 5320 O O . ARG A 1 327 ? -2.45676 74.93507 47.20129 1.000 9.45761 313 ARG A O 1
ATOM 5341 N N . LEU A 1 328 ? -0.61573 74.98366 45.90005 1.000 8.69350 314 LEU A N 1
ATOM 5342 C CA . LEU A 1 328 ? -1.43873 75.07326 44.69595 1.000 8.58279 314 LEU A CA 1
ATOM 5343 C C . LEU A 1 328 ? -2.34588 73.83548 44.56717 1.000 8.46520 314 LEU A C 1
ATOM 5344 O O . LEU A 1 328 ? -1.93532 72.69788 44.86836 1.000 8.91752 314 LEU A O 1
ATOM 5360 N N . THR A 1 329 ? -3.53837 74.07020 44.06014 1.000 8.58838 315 THR A N 1
ATOM 5361 C CA . THR A 1 329 ? -4.37921 72.99211 43.56457 1.000 8.58934 315 THR A CA 1
ATOM 5362 C C . THR A 1 329 ? -3.77511 72.45012 42.26942 1.000 8.51000 315 THR A C 1
ATOM 5363 O O . THR A 1 329 ? -2.89443 73.07408 41.64129 1.000 8.69516 315 THR A O 1
ATOM 5374 N N . ALA A 1 330 ? -4.24017 71.27150 41.83110 1.000 8.52633 316 ALA A N 1
ATOM 5375 C CA . ALA A 1 330 ? -3.73844 70.74952 40.57141 1.000 8.66764 316 ALA A CA 1
ATOM 5376 C C . ALA A 1 330 ? -4.00561 71.73457 39.42926 1.000 8.77736 316 ALA A C 1
ATOM 5377 O O . ALA A 1 330 ? -3.15482 71.91872 38.54306 1.000 9.16527 316 ALA A O 1
ATOM 5384 N N . LYS A 1 331 ? -5.19412 72.33720 39.42252 1.000 8.93075 317 LYS A N 1
ATOM 5385 C CA . LYS A 1 331 ? -5.55473 73.30503 38.39523 1.000 9.32212 317 LYS A CA 1
ATOM 5386 C C . LYS A 1 331 ? -4.63881 74.52913 38.45508 1.000 9.25340 317 LYS A C 1
ATOM 5387 O O . LYS A 1 331 ? -4.13434 75.00446 37.42663 1.000 9.74127 317 LYS A O 1
ATOM 5406 N N . GLU A 1 332 ? -4.44082 75.09085 39.65053 1.000 9.16422 318 GLU A N 1
ATOM 5407 C CA . GLU A 1 332 ? -3.55708 76.24754 39.77045 1.000 9.18684 318 GLU A CA 1
ATOM 5408 C C . GLU A 1 332 ? -2.15315 75.91547 39.28046 1.000 9.00915 318 GLU A C 1
ATOM 5409 O O . GLU A 1 332 ? -1.48467 76.73611 38.64819 1.000 9.97274 318 GLU A O 1
ATOM 5421 N N . ALA A 1 333 ? -1.67625 74.70973 39.60638 1.000 8.80143 319 ALA A N 1
ATOM 5422 C CA . ALA A 1 333 ? -0.37060 74.29101 39.11588 1.000 9.07678 319 ALA A CA 1
ATOM 5423 C C . ALA A 1 333 ? -0.36417 74.23177 37.58602 1.000 9.19411 319 ALA A C 1
ATOM 5424 O O . ALA A 1 333 ? 0.57678 74.72387 36.94330 1.000 9.72485 319 ALA A O 1
ATOM 5431 N N . MET A 1 334 ? -1.39693 73.63016 36.98329 1.000 9.42664 320 MET A N 1
ATOM 5432 C CA . MET A 1 334 ? -1.49407 73.55912 35.50791 1.000 9.99033 320 MET A CA 1
ATOM 5433 C C . MET A 1 334 ? -1.47044 74.94601 34.87483 1.000 10.05766 320 MET A C 1
ATOM 5434 O O . MET A 1 334 ? -1.02025 75.09232 33.73526 1.000 11.58086 320 MET A O 1
ATOM 5448 N N A GLU A 1 335 ? -2.02635 75.95374 35.53142 0.422 9.46515 321 GLU A N 1
ATOM 5449 N N B GLU A 1 335 ? -2.00738 75.92742 35.59559 0.578 9.53267 321 GLU A N 1
ATOM 5450 C CA A GLU A 1 335 ? -2.04763 77.30312 34.97110 0.422 9.27257 321 GLU A CA 1
ATOM 5451 C CA B GLU A 1 335 ? -2.17311 77.29371 35.11698 0.578 9.56026 321 GLU A CA 1
ATOM 5452 C C A GLU A 1 335 ? -0.68793 78.00694 35.08502 0.422 8.32848 321 GLU A C 1
ATOM 5453 C C B GLU A 1 335 ? -0.91317 78.12266 35.31139 0.578 8.91114 321 GLU A C 1
ATOM 5454 O O A GLU A 1 335 ? -0.52707 79.10637 34.57135 0.422 7.95824 321 GLU A O 1
ATOM 5455 O O B GLU A 1 335 ? -0.85625 79.27196 34.87983 0.578 8.72108 321 GLU A O 1
ATOM 5478 N N . HIS A 1 336 ? 0.18343 77.50357 35.90431 1.000 9.65747 322 HIS A N 1
ATOM 5479 C CA . HIS A 1 336 ? 1.40157 78.23154 36.18859 1.000 9.75113 322 HIS A CA 1
ATOM 5480 C C . HIS A 1 336 ? 2.20300 78.45224 34.90742 1.000 9.83787 322 HIS A C 1
ATOM 5481 O O . HIS A 1 336 ? 2.25256 77.58136 34.03633 1.000 10.07888 322 HIS A O 1
ATOM 5495 N N . PRO A 1 337 ? 2.91245 79.57219 34.80471 1.000 10.10728 323 PRO A N 1
ATOM 5496 C CA . PRO A 1 337 ? 3.76883 79.81229 33.62411 1.000 10.90031 323 PRO A CA 1
ATOM 5497 C C . PRO A 1 337 ? 4.75573 78.70574 33.29675 1.000 10.66555 323 PRO A C 1
ATOM 5498 O O . PRO A 1 337 ? 5.14765 78.60639 32.12169 1.000 11.41240 323 PRO A O 1
ATOM 5509 N N . TYR A 1 338 ? 5.22863 77.92085 34.26798 1.000 10.41841 324 TYR A N 1
ATOM 5510 C CA . TYR A 1 338 ? 6.12585 76.81781 33.94598 1.000 10.40525 324 TYR A CA 1
ATOM 5511 C C . TYR A 1 338 ? 5.58179 75.93665 32.81208 1.000 10.48510 324 TYR A C 1
ATOM 5512 O O . TYR A 1 338 ? 6.36747 75.36402 32.02618 1.000 11.09233 324 TYR A O 1
ATOM 5530 N N . PHE A 1 339 ? 4.27212 75.77940 32.74147 1.000 10.02874 325 PHE A N 1
ATOM 5531 C CA . PHE A 1 339 ? 3.67313 74.91748 31.73814 1.000 10.17138 325 PHE A CA 1
ATOM 5532 C C . PHE A 1 339 ? 3.29930 75.64053 30.45374 1.000 10.70258 325 PHE A C 1
ATOM 5533 O O . PHE A 1 339 ? 2.83759 74.96742 29.51780 1.000 11.72593 325 PHE A O 1
ATOM 5550 N N . TYR A 1 340 ? 3.49570 76.93978 30.35514 1.000 11.36604 326 TYR A N 1
ATOM 5551 C CA . TYR A 1 340 ? 3.13218 77.64358 29.12014 1.000 12.36976 326 TYR A CA 1
ATOM 5552 C C . TYR A 1 340 ? 3.75567 76.97114 27.88588 1.000 12.73840 326 TYR A C 1
ATOM 5553 O O . TYR A 1 340 ? 3.06204 76.80360 26.86736 1.000 13.73101 326 TYR A O 1
ATOM 5571 N N . PRO A 1 341 ? 5.02492 76.57450 27.89697 1.000 13.19426 327 PRO A N 1
ATOM 5572 C CA . PRO A 1 341 ? 5.57575 75.93467 26.68599 1.000 13.67712 327 PRO A CA 1
ATOM 5573 C C . PRO A 1 341 ? 4.81503 74.67912 26.27759 1.000 13.25263 327 PRO A C 1
ATOM 5574 O O . PRO A 1 341 ? 4.75282 74.34664 25.08374 1.000 15.15036 327 PRO A O 1
ATOM 5585 N N . VAL A 1 342 ? 4.30975 73.93727 27.25097 1.000 13.09858 328 VAL A N 1
ATOM 5586 C CA . VAL A 1 342 ? 3.56883 72.71358 26.97449 1.000 16.31305 328 VAL A CA 1
ATOM 5587 C C . VAL A 1 342 ? 2.20807 73.03541 26.37273 1.000 13.46327 328 VAL A C 1
ATOM 5588 O O . VAL A 1 342 ? 1.78588 72.42156 25.38120 1.000 15.38174 328 VAL A O 1
ATOM 5601 N N . VAL A 1 343 ? 1.51272 74.00476 26.95395 1.000 13.67014 329 VAL A N 1
ATOM 5602 C CA . VAL A 1 343 ? 0.22067 74.41337 26.44414 1.000 14.12947 329 VAL A CA 1
ATOM 5603 C C . VAL A 1 343 ? 0.34385 74.91864 25.02891 1.000 16.46937 329 VAL A C 1
ATOM 5604 O O . VAL A 1 343 ? -0.46394 74.58783 24.17512 1.000 18.98280 329 VAL A O 1
ATOM 5617 N N . LYS A 1 344 ? 1.36654 75.71954 24.76808 1.000 17.15327 330 LYS A N 1
ATOM 5618 C CA . LYS A 1 344 ? 1.58560 76.23395 23.41665 1.000 16.94110 330 LYS A CA 1
ATOM 5619 C C . LYS A 1 344 ? 1.79948 75.10839 22.40939 1.000 19.62524 330 LYS A C 1
ATOM 5620 O O . LYS A 1 344 ? 1.25596 75.14517 21.31612 1.000 22.21838 330 LYS A O 1
ATOM 5639 N N . GLU A 1 345 ? 2.56078 74.08701 22.76901 1.000 24.56070 331 GLU A N 1
ATOM 5640 C CA . GLU A 1 345 ? 2.74209 72.94949 21.86914 1.000 22.62225 331 GLU A CA 1
ATOM 5641 C C . GLU A 1 345 ? 1.43898 72.14778 21.67859 1.000 21.91528 331 GLU A C 1
ATOM 5642 O O . GLU A 1 345 ? 1.14394 71.67366 20.57058 1.000 22.53481 331 GLU A O 1
ATOM 5654 N N A GLN A 1 346 ? 0.64814 71.98428 22.74932 0.433 35.63709 332 GLN A N 1
ATOM 5655 N N B GLN A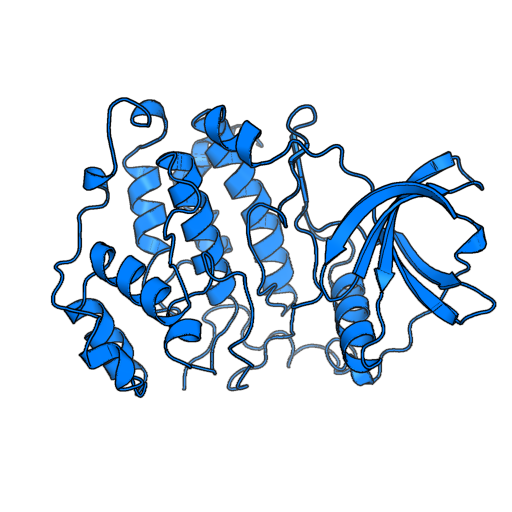 1 346 ? 0.63325 72.01107 22.72747 0.567 35.66586 332 GLN A N 1
ATOM 5656 C CA A GLN A 1 346 ? -0.58351 71.19784 22.66041 0.433 26.64077 332 GLN A CA 1
ATOM 5657 C CA B GLN A 1 346 ? -0.54626 71.16673 22.60850 0.567 26.63589 332 GLN A CA 1
ATOM 5658 C C A GLN A 1 346 ? -1.67229 71.92349 21.88932 0.433 23.81453 332 GLN A C 1
ATOM 5659 C C B GLN A 1 346 ? -1.68817 71.91316 21.92295 0.567 23.80919 332 GLN A C 1
ATOM 5660 O O A GLN A 1 346 ? -2.58647 71.26955 21.36833 0.433 25.99345 332 GLN A O 1
ATOM 5661 O O B GLN A 1 346 ? -2.63574 71.26380 21.45871 0.567 25.99000 332 GLN A O 1
ATOM 5688 N N . SER A 1 347 ? -1.58008 73.24627 21.78618 1.000 29.48982 333 SER A N 1
ATOM 5689 C CA . SER A 1 347 ? -2.57040 74.05103 21.06546 1.000 25.76237 333 SER A CA 1
ATOM 5690 C C . SER A 1 347 ? -2.17509 74.23187 19.60095 1.000 24.07301 333 SER A C 1
ATOM 5691 O O . SER A 1 347 ? -1.02334 74.54850 19.27871 1.000 26.76194 333 SER A O 1
#

Organism: Homo sapiens (NCBI:txid9606)

B-factor: mean 22.98, std 25.26, range [0.0, 193.76]